Protein AF-A0A816CJH9-F1 (afdb_monomer)

Foldseek 3Di:
DDDDDPPDPDPPPPDPDDDDCFDDDQCQDPCVVVFKDWAQQDPQAFDWDFALPPDHPDRRRSTDTDGDDPPHHHAMDGDTDDDDCAQHKDKDKDKDFDQVLDQFDFPKDFAADNPDDSHNDDPPHDTAWIWAFGHHHPPGFAIWTWGQAPNDTKTFQDGHGDDRDRDMKMWMWMAHNVQKIFIDINNHTRDIDGNVVGTPNDDDPDDPDPPDDDDPPDDPDPDDDDPPDDDDDD

Sequence (234 aa):
MFRSSYSLLLLVLIAAVYSADYFVEKFEDESYKKRWVQSTAKSDIGEFKLSHGKFYGDAKKDLGLQTSEDARFYAISAKFDKFSNEGKTLVIQFTVKHEQKIDCGGGYVKVYPSDTDQKGLTGDSPYHIMFGPDICGYSTKKVHVIFTYKGKNLLIKKDIKCKDDEFTHLYTLILNSDNTYEVRIDNEKVESGKLEEDWDFTVPKRIPDPNAKKPSDWVDEEKIDDPTDTKPAG

Solvent-accessible surface area (backbone atoms only — not comparable to full-atom values): 15115 Å² total; per-residue (Å²): 136,91,80,86,78,82,81,79,81,80,80,79,79,79,78,81,82,84,82,81,85,68,78,87,88,64,46,76,54,81,68,51,65,80,56,42,37,65,28,64,61,51,96,67,52,42,55,75,40,85,39,35,72,98,69,68,94,41,78,60,74,47,20,31,86,35,80,74,57,82,100,47,55,74,47,72,44,66,84,65,74,87,82,78,56,82,86,32,69,42,77,50,74,54,73,48,61,40,70,79,65,75,55,66,54,75,64,52,51,71,45,64,56,95,85,65,58,53,46,64,40,54,93,84,54,78,48,47,35,36,43,33,35,35,36,42,62,90,86,33,56,29,42,48,52,30,40,50,54,96,93,38,80,38,57,51,73,67,88,42,73,43,88,84,61,54,57,77,43,38,43,35,43,38,39,42,62,83,50,33,38,38,36,25,51,69,86,38,81,76,46,72,52,45,51,76,79,42,29,79,83,61,79,72,96,70,74,82,62,91,81,70,65,83,60,94,84,66,77,86,66,94,71,77,82,63,91,82,70,70,86,78,86,127

Structure (mmCIF, N/CA/C/O backbone):
data_AF-A0A816CJH9-F1
#
_entry.id   AF-A0A816CJH9-F1
#
loop_
_atom_site.group_PDB
_atom_site.id
_atom_site.type_symbol
_atom_site.label_atom_id
_atom_site.label_alt_id
_atom_site.label_comp_id
_atom_site.label_asym_id
_atom_site.label_entity_id
_atom_site.label_seq_id
_atom_site.pdbx_PDB_ins_code
_atom_site.Cartn_x
_atom_site.Cartn_y
_atom_site.Cartn_z
_atom_site.occupancy
_atom_site.B_iso_or_equiv
_atom_site.auth_seq_id
_atom_site.auth_comp_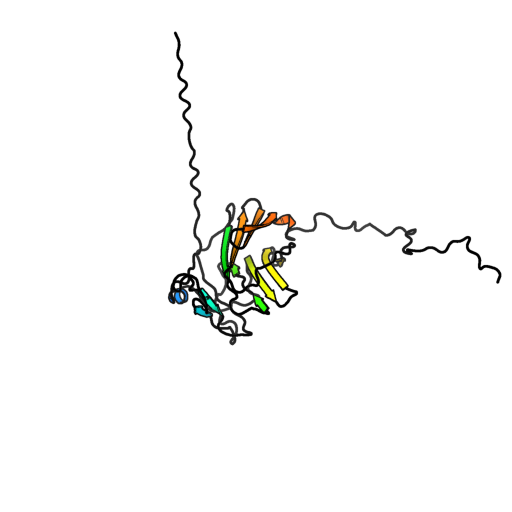id
_atom_site.auth_asym_id
_atom_site.auth_atom_id
_atom_site.pdbx_PDB_model_num
ATOM 1 N N . MET A 1 1 ? -33.992 -65.106 6.228 1.00 39.88 1 MET A N 1
ATOM 2 C CA . MET A 1 1 ? -32.857 -64.342 6.794 1.00 39.88 1 MET A CA 1
ATOM 3 C C . MET A 1 1 ? -32.795 -63.003 6.077 1.00 39.88 1 MET A C 1
ATOM 5 O O . MET A 1 1 ? -32.451 -62.966 4.905 1.00 39.88 1 MET A O 1
ATOM 9 N N . PHE A 1 2 ? -33.231 -61.934 6.743 1.00 44.31 2 PHE A N 1
ATOM 10 C CA . PHE A 1 2 ? -33.198 -60.567 6.223 1.00 44.31 2 PHE A CA 1
ATOM 11 C C . PHE A 1 2 ? -31.757 -60.041 6.241 1.00 44.31 2 PHE A C 1
ATOM 13 O O . PHE A 1 2 ? -31.121 -60.042 7.293 1.00 44.31 2 PHE A O 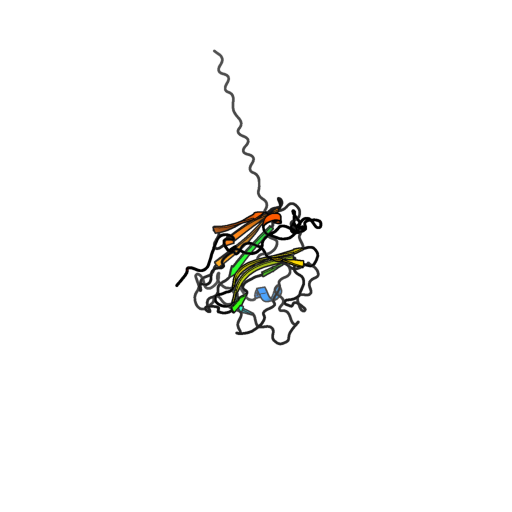1
ATOM 20 N N . ARG A 1 3 ? -31.249 -59.560 5.105 1.00 43.59 3 ARG A N 1
ATOM 21 C CA . ARG A 1 3 ? -30.090 -58.659 5.061 1.00 43.59 3 ARG A CA 1
ATOM 22 C C . ARG A 1 3 ? -30.512 -57.398 4.320 1.00 43.59 3 ARG A C 1
ATOM 24 O O . ARG A 1 3 ? -30.535 -57.364 3.097 1.00 43.59 3 ARG A O 1
ATOM 31 N N . SER A 1 4 ? -30.920 -56.402 5.101 1.00 45.03 4 SER A N 1
ATOM 32 C CA . SER A 1 4 ? -31.139 -55.035 4.640 1.00 45.03 4 SER A CA 1
ATOM 33 C C . SER A 1 4 ? -29.773 -54.366 4.510 1.00 45.03 4 SER A C 1
ATOM 35 O O . SER A 1 4 ? -29.122 -54.088 5.516 1.00 45.03 4 SER A O 1
ATOM 37 N N . SER A 1 5 ? -29.306 -54.174 3.279 1.00 48.66 5 SER A N 1
ATOM 38 C CA . SER A 1 5 ? -28.120 -53.368 2.993 1.00 48.66 5 SER A CA 1
ATOM 39 C C . SER A 1 5 ? -28.567 -51.921 2.810 1.00 48.66 5 SER A C 1
ATOM 41 O O . SER A 1 5 ? -29.081 -51.553 1.757 1.00 48.66 5 SER A O 1
ATOM 43 N N . TYR A 1 6 ? -28.397 -51.100 3.845 1.00 50.38 6 TYR A N 1
ATOM 44 C CA . TYR A 1 6 ? -28.555 -49.652 3.741 1.00 50.38 6 TYR A CA 1
ATOM 45 C C . TYR A 1 6 ? -27.371 -49.085 2.945 1.00 50.38 6 TYR A C 1
ATOM 47 O O . TYR A 1 6 ? -26.280 -48.908 3.481 1.00 50.38 6 TYR A O 1
ATOM 55 N N . SER A 1 7 ? -27.572 -48.818 1.653 1.00 50.28 7 SER A N 1
ATOM 56 C CA . SER A 1 7 ? -26.652 -47.996 0.861 1.00 50.28 7 SER A CA 1
ATOM 57 C C . SER A 1 7 ? -26.771 -46.543 1.314 1.00 50.28 7 SER A C 1
ATOM 59 O O . SER A 1 7 ? -27.696 -45.831 0.928 1.00 50.28 7 SER A O 1
ATOM 61 N N . LEU A 1 8 ? -25.831 -46.109 2.151 1.00 52.16 8 LEU A N 1
ATOM 62 C CA . LEU A 1 8 ? -25.645 -44.711 2.520 1.00 52.16 8 LEU A CA 1
ATOM 63 C C . LEU A 1 8 ? -25.038 -43.972 1.311 1.00 52.16 8 LEU A C 1
ATOM 65 O O . LEU A 1 8 ? -23.843 -44.087 1.042 1.00 52.16 8 LEU A O 1
ATOM 69 N N . LEU A 1 9 ? -25.861 -43.259 0.538 1.00 51.38 9 LEU A N 1
ATOM 70 C CA . LEU A 1 9 ? -25.382 -42.358 -0.514 1.00 51.38 9 LEU A CA 1
ATOM 71 C C . LEU A 1 9 ? -24.806 -41.096 0.143 1.00 51.38 9 LEU A C 1
ATOM 73 O O . LEU A 1 9 ? -25.545 -40.232 0.613 1.00 51.38 9 LEU A O 1
ATOM 77 N N . LEU A 1 10 ? -23.478 -41.003 0.189 1.00 52.81 10 LEU A N 1
ATOM 78 C CA . LEU A 1 10 ? -22.763 -39.804 0.618 1.00 52.81 10 LEU A CA 1
ATOM 79 C C . LEU A 1 10 ? -22.782 -38.786 -0.538 1.00 52.81 10 LEU A C 1
ATOM 81 O O . LEU A 1 10 ? -22.015 -38.893 -1.493 1.00 52.81 10 LEU A O 1
ATOM 85 N N . LEU A 1 11 ? -23.696 -37.818 -0.478 1.00 54.34 11 LEU A N 1
ATOM 86 C CA . LEU A 1 11 ? -23.723 -36.668 -1.384 1.00 54.34 11 LEU A CA 1
ATOM 87 C C . LEU A 1 11 ? -22.604 -35.700 -0.978 1.00 54.34 11 LEU A C 1
ATOM 89 O O . LEU A 1 11 ? -22.749 -34.914 -0.044 1.00 54.34 11 LEU A O 1
ATOM 93 N N . VAL A 1 12 ? -21.467 -35.778 -1.668 1.00 58.00 12 VAL A N 1
ATOM 94 C CA . VAL A 1 12 ? -20.395 -34.783 -1.557 1.00 58.00 12 VAL A CA 1
ATOM 95 C C . VAL A 1 12 ? -20.849 -33.526 -2.301 1.00 58.00 12 VAL A C 1
ATOM 97 O O . VAL A 1 12 ? -20.797 -33.458 -3.528 1.00 58.00 12 VAL A O 1
ATOM 100 N N . LEU A 1 13 ? -21.330 -32.531 -1.556 1.00 55.34 13 LEU A N 1
ATOM 101 C CA . LEU A 1 13 ? -21.556 -31.178 -2.062 1.00 55.34 13 LEU A CA 1
ATOM 102 C C . LEU A 1 13 ? -20.194 -30.511 -2.284 1.00 55.34 13 LEU A C 1
ATOM 104 O O . LEU A 1 13 ? -19.575 -30.005 -1.350 1.00 55.34 13 LEU A O 1
ATOM 108 N N . ILE A 1 14 ? -19.718 -30.522 -3.528 1.00 58.34 14 ILE A N 1
ATOM 109 C CA . ILE A 1 14 ? -18.585 -29.693 -3.943 1.00 58.34 14 ILE A CA 1
ATOM 110 C C . ILE A 1 14 ? -19.107 -28.259 -4.047 1.00 58.34 14 ILE A C 1
ATOM 112 O O . ILE A 1 14 ? -19.757 -27.890 -5.024 1.00 58.34 14 ILE A O 1
ATOM 116 N N . ALA A 1 15 ? -18.856 -27.452 -3.019 1.00 57.16 15 ALA A N 1
ATOM 117 C CA . ALA A 1 15 ? -19.053 -26.015 -3.109 1.00 57.16 15 ALA A CA 1
ATOM 118 C C . ALA A 1 15 ? -18.000 -25.448 -4.074 1.00 57.16 15 ALA A C 1
ATOM 120 O O . ALA A 1 15 ? -16.811 -25.410 -3.760 1.00 57.16 15 ALA A O 1
ATOM 121 N N . ALA A 1 16 ? -18.427 -25.038 -5.268 1.00 57.81 16 ALA A N 1
ATOM 122 C CA . ALA A 1 16 ? -17.574 -24.292 -6.181 1.00 57.81 16 ALA A CA 1
ATOM 123 C C . ALA A 1 16 ? -17.358 -22.885 -5.604 1.00 57.81 16 ALA A C 1
ATOM 125 O O . ALA A 1 16 ? -18.277 -22.066 -5.582 1.00 57.81 16 ALA A O 1
ATOM 126 N N . VAL A 1 17 ? -16.151 -22.610 -5.110 1.00 57.97 17 VAL A N 1
ATOM 127 C CA . VAL A 1 17 ? -15.743 -21.259 -4.711 1.00 57.97 17 VAL A CA 1
ATOM 128 C C . VAL A 1 17 ? -15.402 -20.492 -5.986 1.00 57.97 17 VAL A C 1
ATOM 130 O O . VAL A 1 17 ? -14.409 -20.788 -6.645 1.00 57.97 17 VAL A O 1
ATOM 133 N N . TYR A 1 18 ? -16.249 -19.537 -6.365 1.00 65.06 18 TYR A N 1
ATOM 134 C CA . TYR A 1 18 ? -16.012 -18.667 -7.515 1.00 65.06 18 TYR A CA 1
ATOM 135 C C . TYR A 1 18 ? -15.237 -17.426 -7.056 1.00 65.06 18 TYR A C 1
ATOM 137 O O . TYR A 1 18 ? -15.768 -16.622 -6.289 1.00 65.06 18 TYR A O 1
ATOM 145 N N . SER A 1 19 ? -13.989 -17.275 -7.508 1.00 72.38 19 SER A N 1
ATOM 146 C CA . SER A 1 19 ? -13.212 -16.040 -7.341 1.00 72.38 19 SER A CA 1
ATOM 147 C C . SER A 1 19 ? -13.338 -15.200 -8.607 1.00 72.38 19 SER A C 1
ATOM 149 O O . SER A 1 19 ? -13.138 -15.711 -9.707 1.00 72.38 19 SER A O 1
ATOM 151 N N . ALA A 1 20 ? -13.695 -13.925 -8.461 1.00 82.19 20 ALA A N 1
ATOM 152 C CA . ALA A 1 20 ? -13.671 -12.973 -9.562 1.00 82.19 20 ALA A CA 1
ATOM 153 C C . ALA A 1 20 ? -12.376 -12.161 -9.480 1.00 82.19 20 ALA A C 1
ATOM 155 O O . ALA A 1 20 ? -12.169 -11.422 -8.516 1.00 82.19 20 ALA A O 1
ATOM 156 N N . ASP A 1 21 ? -11.530 -12.279 -10.499 1.00 88.50 21 ASP A N 1
ATOM 157 C CA . ASP A 1 21 ? -10.282 -11.525 -10.589 1.00 88.50 21 ASP A CA 1
ATOM 158 C C . ASP A 1 21 ? -10.571 -10.136 -11.178 1.00 88.50 21 ASP A C 1
ATOM 160 O O . ASP A 1 21 ? -10.639 -9.959 -12.394 1.00 88.50 21 ASP A O 1
ATOM 164 N N . TYR A 1 22 ? -10.790 -9.139 -10.315 1.00 93.00 22 TYR A N 1
ATOM 165 C CA . TYR A 1 22 ? -11.126 -7.773 -10.751 1.00 93.00 22 TYR A CA 1
ATOM 166 C C . TYR A 1 22 ? -9.938 -7.021 -11.359 1.00 93.00 22 TYR A C 1
ATOM 168 O O . TYR A 1 22 ? -10.105 -6.203 -12.263 1.00 93.00 22 TYR A O 1
ATOM 176 N N . PHE A 1 23 ? -8.735 -7.273 -10.846 1.00 96.31 23 PHE A N 1
ATOM 177 C CA . PHE A 1 23 ? -7.514 -6.646 -11.325 1.00 96.31 23 PHE A CA 1
ATOM 178 C C . PHE A 1 23 ? -6.325 -7.565 -11.084 1.00 96.31 23 PHE A C 1
ATOM 180 O O . PHE A 1 23 ? -6.099 -8.022 -9.966 1.00 96.31 23 PHE A O 1
ATOM 187 N N . VAL A 1 24 ? -5.556 -7.804 -12.141 1.00 96.75 24 VAL A N 1
ATOM 188 C CA . VAL A 1 24 ? -4.295 -8.536 -12.086 1.00 96.75 24 VAL A CA 1
ATOM 189 C C . VAL A 1 24 ? -3.283 -7.742 -12.891 1.00 96.75 24 VAL A C 1
ATOM 191 O O . VAL A 1 24 ? -3.498 -7.462 -14.074 1.00 96.75 24 VAL A O 1
ATOM 194 N N . GLU A 1 25 ? -2.185 -7.389 -12.236 1.00 97.00 25 GLU A N 1
ATOM 195 C CA . GLU A 1 25 ? -1.026 -6.770 -12.857 1.00 97.00 25 GLU A CA 1
ATOM 196 C C . GLU A 1 25 ? 0.217 -7.565 -12.473 1.00 97.00 25 GLU A C 1
ATOM 198 O O . GLU A 1 25 ? 0.427 -7.872 -11.300 1.00 97.00 25 GLU A O 1
ATOM 203 N N . LYS A 1 26 ? 1.005 -7.926 -13.483 1.00 96.50 26 LYS A N 1
ATOM 204 C CA . LYS A 1 26 ? 2.208 -8.755 -13.344 1.00 96.50 26 LYS A CA 1
ATOM 205 C C . LYS A 1 26 ? 3.462 -8.062 -13.859 1.00 96.50 26 LYS A C 1
ATOM 207 O O . LYS A 1 26 ? 4.541 -8.587 -13.635 1.00 96.50 26 LYS A O 1
ATOM 212 N N . PHE A 1 27 ? 3.320 -6.929 -14.555 1.00 96.94 27 PHE A N 1
ATOM 213 C CA . PHE A 1 27 ? 4.437 -6.163 -15.106 1.00 96.94 27 PHE A CA 1
ATOM 214 C C . PHE A 1 27 ? 5.392 -7.004 -15.973 1.00 96.94 27 PHE A C 1
ATOM 216 O O . PHE A 1 27 ? 6.607 -6.892 -15.871 1.00 96.94 27 PHE A O 1
ATOM 223 N N . GLU A 1 28 ? 4.837 -7.844 -16.852 1.00 93.56 28 GLU A N 1
ATOM 224 C CA . GLU A 1 28 ? 5.621 -8.768 -17.690 1.00 93.56 28 GLU A CA 1
ATOM 225 C C . GLU A 1 28 ? 6.481 -8.036 -18.739 1.00 93.56 28 GLU A C 1
ATOM 227 O O . GLU A 1 28 ? 7.536 -8.528 -19.139 1.00 93.56 28 GLU A O 1
ATOM 232 N N . ASP A 1 29 ? 6.029 -6.860 -19.188 1.00 93.94 29 ASP A N 1
ATOM 233 C CA . ASP A 1 29 ? 6.722 -5.987 -20.131 1.00 93.94 29 ASP A CA 1
ATOM 234 C C . ASP A 1 29 ? 6.172 -4.543 -20.078 1.00 93.94 29 ASP A C 1
ATOM 236 O O . ASP A 1 29 ? 5.326 -4.188 -19.256 1.00 93.94 29 ASP A O 1
ATOM 240 N N . GLU A 1 30 ? 6.641 -3.696 -20.997 1.00 95.00 30 GLU A N 1
ATOM 241 C CA . GLU A 1 30 ? 6.258 -2.285 -21.155 1.00 95.00 30 GLU A CA 1
ATOM 242 C C . GLU A 1 30 ? 4.770 -2.048 -21.498 1.00 95.00 30 GLU A C 1
ATOM 244 O O . GLU A 1 30 ? 4.309 -0.903 -21.531 1.00 95.00 30 GLU A O 1
ATOM 249 N N . SER A 1 31 ? 3.978 -3.096 -21.749 1.00 95.00 31 SER A N 1
ATOM 250 C CA . SER A 1 31 ? 2.541 -2.976 -22.017 1.00 95.00 31 SER A CA 1
ATOM 251 C C . SER A 1 31 ? 1.751 -2.409 -20.840 1.00 95.00 31 SER A C 1
ATOM 253 O O . SER A 1 31 ? 0.675 -1.849 -21.077 1.00 95.00 31 SER A O 1
ATOM 255 N N . TYR A 1 32 ? 2.296 -2.439 -19.614 1.00 95.44 32 TYR A N 1
ATOM 256 C CA . TYR A 1 32 ? 1.702 -1.770 -18.452 1.00 95.44 32 TYR A CA 1
ATOM 257 C C . TYR A 1 32 ? 1.408 -0.288 -18.747 1.00 95.44 32 TYR A C 1
ATOM 259 O O . TYR A 1 32 ? 0.377 0.227 -18.319 1.00 95.44 32 TYR A O 1
ATOM 267 N N . LYS A 1 33 ? 2.224 0.386 -19.574 1.00 95.88 33 LYS A N 1
ATOM 268 C CA . LYS A 1 33 ? 2.029 1.792 -19.986 1.00 95.88 33 LYS A CA 1
ATOM 269 C C . LYS A 1 33 ? 0.714 2.049 -20.732 1.00 95.88 33 LYS A C 1
ATOM 271 O O . LYS A 1 33 ? 0.278 3.190 -20.826 1.00 95.88 33 LYS A O 1
ATOM 276 N N . LYS A 1 34 ? 0.062 1.010 -21.269 1.00 96.31 34 LYS A N 1
ATOM 277 C CA . LYS A 1 34 ? -1.270 1.120 -21.896 1.00 96.31 34 LYS A CA 1
ATOM 278 C C . LYS A 1 34 ? -2.399 1.206 -20.866 1.00 96.31 34 LYS A C 1
ATOM 280 O O . LYS A 1 34 ? -3.485 1.675 -21.196 1.00 96.31 34 LYS A O 1
ATOM 285 N N . ARG A 1 35 ? -2.162 0.708 -19.650 1.00 96.12 35 ARG A N 1
ATOM 286 C CA . ARG A 1 35 ? -3.149 0.578 -18.569 1.00 96.12 35 ARG A CA 1
ATOM 287 C C . ARG A 1 35 ? -2.892 1.557 -17.426 1.00 96.12 35 ARG A C 1
ATOM 289 O O . ARG A 1 35 ? -3.847 2.082 -16.857 1.00 96.12 35 ARG A O 1
ATOM 296 N N . TRP A 1 36 ? -1.627 1.784 -17.094 1.00 98.12 36 TRP A N 1
ATOM 297 C CA . TRP A 1 36 ? -1.204 2.660 -16.014 1.00 98.12 36 TRP A CA 1
ATOM 298 C C . TRP A 1 36 ? -1.030 4.092 -16.509 1.00 98.12 36 TRP A C 1
ATOM 300 O O . TRP A 1 36 ? -0.387 4.345 -17.526 1.00 98.12 36 TRP A O 1
ATOM 310 N N . VAL A 1 37 ? -1.591 5.034 -15.761 1.00 98.00 37 VAL A N 1
ATOM 311 C CA . VAL A 1 37 ? -1.546 6.467 -16.036 1.00 98.00 37 VAL A CA 1
ATOM 312 C C . VAL A 1 37 ? -0.791 7.151 -14.905 1.00 98.00 37 VAL A C 1
ATOM 314 O O . VAL A 1 37 ? -1.197 7.082 -13.742 1.00 98.00 37 VAL A O 1
ATOM 317 N N . GLN A 1 38 ? 0.314 7.806 -15.254 1.00 97.31 38 GLN A N 1
ATOM 318 C CA . GLN A 1 38 ? 1.066 8.654 -14.334 1.00 97.31 38 GLN A CA 1
ATOM 319 C C . GLN A 1 38 ? 0.334 9.982 -14.133 1.00 97.31 38 GLN A C 1
ATOM 321 O O . GLN A 1 38 ? -0.166 10.582 -15.089 1.00 97.31 38 GLN A O 1
ATOM 326 N N . SER A 1 39 ? 0.263 10.423 -12.879 1.00 97.94 39 SER A N 1
ATOM 327 C CA . SER A 1 39 ? -0.316 11.715 -12.527 1.00 97.94 39 SER A CA 1
ATOM 328 C C . SER A 1 39 ? 0.534 12.854 -13.080 1.00 97.94 39 SER A C 1
ATOM 330 O O . SER A 1 39 ? 1.762 12.799 -13.074 1.00 97.94 39 SER A O 1
ATOM 332 N N . THR A 1 40 ? -0.138 13.916 -13.507 1.00 96.94 40 THR A N 1
ATOM 333 C CA . THR A 1 40 ? 0.463 15.181 -13.940 1.00 96.94 40 THR A CA 1
ATOM 334 C C . THR A 1 40 ? 0.081 16.329 -13.003 1.00 96.94 40 THR A C 1
ATOM 336 O O . THR A 1 40 ? 0.196 17.493 -13.374 1.00 96.94 40 THR A O 1
ATOM 339 N N . ALA A 1 41 ? -0.412 16.021 -11.797 1.00 95.19 41 ALA A N 1
ATOM 340 C CA . ALA A 1 41 ? -0.878 17.014 -10.829 1.00 95.19 41 ALA A CA 1
ATOM 341 C C . ALA A 1 41 ? 0.244 17.905 -10.269 1.00 95.19 41 ALA A C 1
ATOM 343 O O . ALA A 1 41 ? -0.021 19.006 -9.788 1.00 95.19 41 ALA A O 1
ATOM 344 N N . LYS A 1 42 ? 1.495 17.435 -10.321 1.00 93.69 42 LYS A N 1
ATOM 345 C CA . LYS A 1 42 ? 2.695 18.208 -9.984 1.00 93.69 42 LYS A CA 1
ATOM 346 C C . LYS A 1 42 ? 3.752 18.026 -11.070 1.00 93.69 42 LYS A C 1
ATOM 348 O O . LYS A 1 42 ? 3.780 16.997 -11.740 1.00 93.69 42 LYS A O 1
ATOM 353 N N . SER A 1 43 ? 4.622 19.020 -11.233 1.00 92.94 43 SER A N 1
ATOM 354 C CA . SER A 1 43 ? 5.709 18.986 -12.220 1.00 92.94 43 SER A CA 1
ATOM 355 C C . SER A 1 43 ? 6.879 18.088 -11.812 1.00 92.94 43 SER A C 1
ATOM 357 O O . SER A 1 43 ? 7.686 17.736 -12.661 1.00 92.94 43 SER A O 1
ATOM 359 N N . ASP A 1 44 ? 6.991 17.752 -10.527 1.00 94.38 44 ASP A N 1
ATOM 360 C CA . ASP A 1 44 ? 8.089 16.998 -9.915 1.00 94.38 44 ASP A CA 1
ATOM 361 C C . ASP A 1 44 ? 7.662 15.591 -9.452 1.00 94.38 44 ASP A C 1
ATOM 363 O O . ASP A 1 44 ? 8.233 15.042 -8.509 1.00 94.38 44 ASP A O 1
ATOM 367 N N . ILE A 1 45 ? 6.640 15.003 -10.089 1.00 96.19 45 ILE A N 1
ATOM 368 C CA . ILE A 1 45 ? 6.281 13.595 -9.866 1.00 96.19 45 ILE A CA 1
ATOM 369 C C . ILE A 1 45 ? 7.408 12.709 -10.401 1.00 96.19 45 ILE A C 1
ATOM 371 O O . ILE A 1 45 ? 7.778 12.828 -11.566 1.00 96.19 45 ILE A O 1
ATOM 375 N N . GLY A 1 46 ? 7.919 11.819 -9.549 1.00 97.06 46 GLY A N 1
ATOM 376 C CA . GLY A 1 46 ? 9.000 10.905 -9.899 1.00 97.06 46 GLY A CA 1
ATOM 377 C C . GLY A 1 46 ? 8.592 9.870 -10.945 1.00 97.06 46 GLY A C 1
ATOM 378 O O . GLY A 1 46 ? 7.425 9.472 -11.039 1.00 97.06 46 GLY A O 1
ATOM 379 N N . GLU A 1 47 ? 9.569 9.412 -11.720 1.00 96.25 47 GLU A N 1
ATOM 380 C CA . GLU A 1 47 ? 9.352 8.447 -12.796 1.00 96.25 47 GLU A CA 1
ATOM 381 C C . GLU A 1 47 ? 9.386 6.987 -12.315 1.00 96.25 47 GLU A C 1
ATOM 383 O O . GLU A 1 47 ? 10.238 6.556 -11.533 1.00 96.25 47 GLU A O 1
ATOM 388 N N . PHE A 1 48 ? 8.450 6.180 -12.817 1.00 97.31 48 PHE A N 1
ATOM 389 C CA . PHE A 1 48 ? 8.519 4.729 -12.667 1.00 97.31 48 PHE A CA 1
ATOM 390 C C . PHE A 1 48 ? 9.233 4.107 -13.862 1.00 97.31 48 PHE A C 1
ATOM 392 O O . PHE A 1 48 ? 8.902 4.391 -15.014 1.00 97.31 48 PHE A O 1
ATOM 399 N N . LYS A 1 49 ? 10.140 3.173 -13.583 1.00 96.25 49 LYS A N 1
ATOM 400 C CA . LYS A 1 49 ? 10.766 2.317 -14.593 1.00 96.25 49 LYS A CA 1
ATOM 401 C C . LYS A 1 49 ? 10.404 0.858 -14.364 1.00 96.25 49 LYS A C 1
ATOM 403 O O . LYS A 1 49 ? 10.215 0.427 -13.227 1.00 96.25 49 LYS A O 1
ATOM 408 N N . LEU A 1 50 ? 10.361 0.093 -15.446 1.00 97.62 50 LEU A N 1
ATOM 409 C CA . LEU A 1 50 ? 10.245 -1.355 -15.376 1.00 97.62 50 LEU A CA 1
ATOM 410 C C . LEU A 1 50 ? 11.621 -1.956 -15.067 1.00 97.62 50 LEU A C 1
ATOM 412 O O . LEU A 1 50 ? 12.603 -1.648 -15.743 1.00 97.62 50 LEU A O 1
ATOM 416 N N . SER A 1 51 ? 11.714 -2.767 -14.018 1.00 97.62 51 SER A N 1
ATOM 417 C CA . SER A 1 51 ? 12.986 -3.318 -13.546 1.00 97.62 51 SER A CA 1
ATOM 418 C C . SER A 1 51 ? 12.753 -4.555 -12.686 1.00 97.62 51 SER A C 1
ATOM 420 O O . SER A 1 51 ? 11.763 -4.627 -11.968 1.00 97.62 51 SER A O 1
ATOM 422 N N . HIS A 1 52 ? 13.693 -5.498 -12.719 1.00 96.81 52 HIS A N 1
ATOM 423 C CA . HIS A 1 52 ? 13.764 -6.629 -11.783 1.00 96.81 52 HIS A CA 1
ATOM 424 C C . HIS A 1 52 ? 14.720 -6.352 -10.604 1.00 96.81 52 HIS A C 1
ATOM 426 O O . HIS A 1 52 ? 15.045 -7.235 -9.816 1.00 96.81 52 HIS A O 1
ATOM 432 N N . GLY A 1 53 ? 15.241 -5.125 -10.505 1.00 96.62 53 GLY A N 1
ATOM 433 C CA . GLY A 1 53 ? 16.206 -4.723 -9.485 1.00 96.62 53 GLY A CA 1
ATOM 434 C C . GLY A 1 53 ? 17.619 -5.280 -9.697 1.00 96.62 53 GLY A C 1
ATOM 435 O O . GLY A 1 53 ? 17.932 -5.897 -10.719 1.00 96.62 53 GLY A O 1
ATOM 436 N N . LYS A 1 54 ? 18.499 -5.045 -8.717 1.00 97.25 54 LYS A N 1
ATOM 437 C CA . LYS A 1 54 ? 19.913 -5.474 -8.724 1.00 97.25 54 LYS A CA 1
ATOM 438 C C . LYS A 1 54 ? 20.081 -6.979 -8.513 1.00 97.25 54 LYS A C 1
ATOM 440 O O . LYS A 1 54 ? 21.077 -7.550 -8.946 1.00 97.25 54 LYS A O 1
ATOM 445 N N . PHE A 1 55 ? 19.124 -7.602 -7.835 1.00 97.56 55 PHE A N 1
ATOM 446 C CA . PHE A 1 55 ? 19.073 -9.039 -7.588 1.00 97.56 55 PHE A CA 1
ATOM 447 C C . PHE A 1 55 ? 17.625 -9.523 -7.641 1.00 97.56 55 PHE A C 1
ATOM 449 O O . PHE A 1 55 ? 16.711 -8.795 -7.255 1.00 97.56 55 PHE A O 1
ATOM 456 N N . TYR A 1 56 ? 17.422 -10.744 -8.113 1.00 97.88 56 TYR A N 1
ATOM 457 C CA . TYR A 1 56 ? 16.108 -11.306 -8.424 1.00 97.88 56 TYR A CA 1
ATOM 458 C C . TYR A 1 56 ? 16.177 -12.835 -8.393 1.00 97.88 56 TYR A C 1
ATOM 460 O O . TYR A 1 56 ? 17.267 -13.409 -8.455 1.00 97.88 56 TYR A O 1
ATOM 468 N N . GLY A 1 57 ? 15.022 -13.490 -8.294 1.00 97.81 57 GLY A N 1
ATOM 469 C CA . GLY A 1 57 ? 14.891 -14.931 -8.484 1.00 97.81 57 GLY A CA 1
ATOM 470 C C . GLY A 1 57 ? 14.803 -15.302 -9.966 1.00 97.81 57 GLY A C 1
ATOM 471 O O . GLY A 1 57 ? 15.512 -16.196 -10.423 1.00 97.81 57 GLY A O 1
ATOM 472 N N . ASP A 1 58 ? 13.981 -14.588 -10.734 1.00 97.56 58 ASP A N 1
ATOM 473 C CA . ASP A 1 58 ? 13.789 -14.772 -12.174 1.00 97.56 58 ASP A CA 1
ATOM 474 C C . ASP A 1 58 ? 13.656 -13.409 -12.870 1.00 97.56 58 ASP A C 1
ATOM 476 O O . ASP A 1 58 ? 12.724 -12.650 -12.617 1.00 97.56 58 ASP A O 1
ATOM 480 N N . ALA A 1 59 ? 14.576 -13.108 -13.792 1.00 95.31 59 ALA A N 1
ATOM 481 C CA . ALA A 1 59 ? 14.674 -11.792 -14.430 1.00 95.31 59 ALA A CA 1
ATOM 482 C C . ALA A 1 59 ? 13.424 -11.377 -15.223 1.00 95.31 59 ALA A C 1
ATOM 484 O O . ALA A 1 59 ? 13.256 -10.194 -15.505 1.00 95.31 59 ALA A O 1
ATOM 485 N N . LYS A 1 60 ? 12.587 -12.335 -15.643 1.00 94.25 60 LYS A N 1
ATOM 486 C CA . LYS A 1 60 ? 11.352 -12.059 -16.387 1.00 94.25 60 LYS A CA 1
ATOM 487 C C . LYS A 1 60 ? 10.149 -11.966 -15.461 1.00 94.25 60 LYS A C 1
ATOM 489 O O . LYS A 1 60 ? 9.288 -11.128 -15.688 1.00 94.25 60 LYS A O 1
ATOM 494 N N . LYS A 1 61 ? 10.068 -12.843 -14.458 1.00 95.75 61 LYS A N 1
ATOM 495 C CA . LYS A 1 61 ? 8.915 -12.894 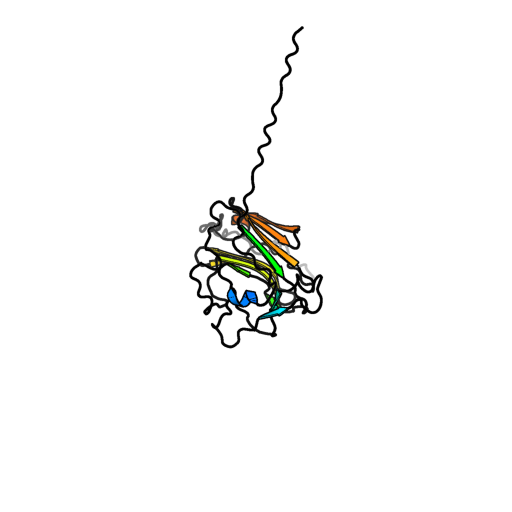-13.544 1.00 95.75 61 LYS A CA 1
ATOM 496 C C . LYS A 1 61 ? 8.967 -11.833 -12.456 1.00 95.75 61 LYS A C 1
ATOM 498 O O . LYS A 1 61 ? 7.914 -11.424 -11.987 1.00 95.75 61 LYS A O 1
ATOM 503 N N . ASP A 1 62 ? 10.168 -11.398 -12.088 1.00 97.19 62 ASP A N 1
ATOM 504 C CA . ASP A 1 62 ? 10.373 -10.408 -11.033 1.00 97.19 62 ASP A CA 1
ATOM 505 C C . ASP A 1 62 ? 10.477 -8.980 -11.589 1.00 97.19 62 ASP A C 1
ATOM 507 O O . ASP A 1 62 ? 10.884 -8.067 -10.872 1.00 97.19 62 ASP A O 1
ATOM 511 N N . LEU A 1 63 ? 10.122 -8.768 -12.863 1.00 97.62 63 LEU A N 1
ATOM 512 C CA . LEU A 1 63 ? 9.906 -7.422 -13.383 1.00 97.62 63 LEU A CA 1
ATOM 513 C C . LEU A 1 63 ? 8.765 -6.751 -12.611 1.00 97.62 63 LEU A C 1
ATOM 515 O O . LEU A 1 63 ? 7.718 -7.340 -12.357 1.00 97.62 63 LEU A O 1
ATOM 519 N N . GLY A 1 64 ? 8.972 -5.490 -12.249 1.00 97.94 64 GLY A N 1
ATOM 520 C CA . GLY A 1 64 ? 7.992 -4.686 -11.538 1.00 97.94 64 GLY A CA 1
ATOM 521 C C . GLY A 1 64 ? 8.219 -3.195 -11.744 1.00 97.94 64 GLY A C 1
ATOM 522 O O . GLY A 1 64 ? 9.208 -2.768 -12.349 1.00 97.94 64 GLY A O 1
ATOM 523 N N . LEU A 1 65 ? 7.291 -2.389 -11.227 1.00 97.94 65 LEU A N 1
ATOM 524 C CA . LEU A 1 65 ? 7.462 -0.940 -11.186 1.00 97.94 65 LEU A CA 1
ATOM 525 C C . LEU A 1 65 ? 8.432 -0.549 -10.078 1.00 97.94 65 LEU A C 1
ATOM 527 O O . LEU A 1 65 ? 8.164 -0.746 -8.895 1.00 97.94 65 LEU A O 1
ATOM 531 N N . GLN A 1 66 ? 9.540 0.062 -10.482 1.00 98.25 66 GLN A N 1
ATOM 532 C CA . GLN A 1 66 ? 10.561 0.592 -9.596 1.00 98.25 66 GLN A CA 1
ATOM 533 C C . GLN A 1 66 ? 10.577 2.121 -9.676 1.00 98.25 66 GLN A C 1
ATOM 535 O O . GLN A 1 66 ? 10.634 2.699 -10.760 1.00 98.25 66 GLN A O 1
ATOM 540 N N . THR A 1 67 ? 10.573 2.775 -8.518 1.00 97.94 67 THR A N 1
ATOM 541 C CA . THR A 1 67 ? 10.842 4.213 -8.380 1.00 97.94 67 THR A CA 1
ATOM 542 C C . THR A 1 67 ? 12.289 4.516 -8.785 1.00 97.94 67 THR A C 1
ATOM 544 O O . THR A 1 67 ? 13.198 3.825 -8.316 1.00 97.94 67 THR A O 1
ATOM 547 N N . SER A 1 68 ? 12.535 5.502 -9.656 1.00 96.69 68 SER A N 1
ATOM 548 C CA . SER A 1 68 ? 13.883 5.759 -10.203 1.00 96.69 68 SER A CA 1
ATOM 549 C C . SER A 1 68 ? 14.651 6.926 -9.586 1.00 96.69 68 SER A C 1
ATOM 551 O O . SER A 1 68 ? 15.848 7.045 -9.836 1.00 96.69 68 SER A O 1
ATOM 553 N N . GLU A 1 69 ? 13.987 7.776 -8.814 1.00 97.38 69 GLU A N 1
ATOM 554 C CA . GLU A 1 69 ? 14.525 9.022 -8.267 1.00 97.38 69 GLU A CA 1
ATOM 555 C C . GLU A 1 69 ? 14.331 9.116 -6.747 1.00 97.38 69 GLU A C 1
ATOM 557 O O . GLU A 1 69 ? 13.249 8.829 -6.220 1.00 97.38 69 GLU A O 1
ATOM 562 N N . ASP A 1 70 ? 15.360 9.595 -6.052 1.00 96.38 70 ASP A N 1
ATOM 563 C CA . ASP A 1 70 ? 15.312 9.856 -4.614 1.00 96.38 70 ASP A CA 1
ATOM 564 C C . ASP A 1 70 ? 14.526 11.141 -4.305 1.00 96.38 70 ASP A C 1
ATOM 566 O O . ASP A 1 70 ? 14.485 12.077 -5.106 1.00 96.38 70 ASP A O 1
ATOM 570 N N . ALA A 1 71 ? 13.929 11.209 -3.110 1.00 95.31 71 ALA A N 1
ATOM 571 C CA . ALA A 1 71 ? 13.223 12.393 -2.601 1.00 95.31 71 ALA A CA 1
ATOM 572 C C . ALA A 1 71 ? 12.143 12.950 -3.559 1.00 95.31 71 ALA A C 1
ATOM 574 O O . ALA A 1 71 ? 11.973 14.164 -3.713 1.00 95.31 71 ALA A O 1
ATOM 575 N N . ARG A 1 72 ? 11.392 12.047 -4.199 1.00 96.81 72 ARG A N 1
ATOM 576 C CA . ARG A 1 72 ? 10.259 12.365 -5.077 1.00 96.81 72 ARG A CA 1
ATOM 577 C C . ARG A 1 72 ? 8.959 11.788 -4.540 1.00 96.81 72 ARG A C 1
ATOM 579 O O . ARG A 1 72 ? 8.935 10.716 -3.939 1.00 96.81 72 ARG A O 1
ATOM 586 N N . PHE A 1 73 ? 7.861 12.487 -4.814 1.00 97.00 73 PHE A N 1
ATOM 587 C CA . PHE A 1 73 ? 6.531 11.900 -4.695 1.00 97.00 73 PHE A CA 1
ATOM 588 C C . PHE A 1 73 ? 6.211 11.102 -5.954 1.00 97.00 73 PHE A C 1
ATOM 590 O O . PHE A 1 73 ? 6.509 11.537 -7.063 1.00 97.00 73 PHE A O 1
ATOM 597 N N . TYR A 1 74 ? 5.542 9.969 -5.773 1.00 98.12 74 TYR A N 1
ATOM 598 C CA . TYR A 1 74 ? 5.140 9.085 -6.857 1.00 98.12 74 TYR A CA 1
ATOM 599 C C . TYR A 1 74 ? 3.622 8.971 -6.914 1.00 98.12 74 TYR A C 1
ATOM 601 O O . TYR A 1 74 ? 2.957 8.849 -5.884 1.00 98.12 74 TYR A O 1
ATOM 609 N N . ALA A 1 75 ? 3.073 9.014 -8.125 1.00 97.88 75 ALA A N 1
ATOM 610 C CA . ALA A 1 75 ? 1.640 8.907 -8.354 1.00 97.88 75 ALA A CA 1
ATOM 611 C C . ALA A 1 75 ? 1.373 8.269 -9.721 1.00 97.88 75 ALA A C 1
ATOM 613 O O . ALA A 1 75 ? 1.498 8.910 -10.764 1.00 97.88 75 ALA A O 1
ATOM 614 N N . ILE A 1 76 ? 0.991 6.996 -9.703 1.00 98.19 76 ILE A N 1
ATOM 615 C CA . ILE A 1 76 ? 0.572 6.232 -10.876 1.00 98.19 76 ILE A CA 1
ATOM 616 C C . ILE A 1 76 ? -0.662 5.413 -10.499 1.00 98.19 76 ILE A C 1
ATOM 618 O O . ILE A 1 76 ? -0.790 4.961 -9.362 1.00 98.19 76 ILE A O 1
ATOM 622 N N . SER A 1 77 ? -1.598 5.255 -11.427 1.00 98.25 77 SER A N 1
ATOM 623 C CA . SER A 1 77 ? -2.846 4.528 -11.178 1.00 98.25 77 SER A CA 1
ATOM 624 C C . SER A 1 77 ? -3.249 3.701 -12.389 1.00 98.25 77 SER A C 1
ATOM 626 O O . SER A 1 77 ? -2.938 4.063 -13.521 1.00 98.25 77 SER A O 1
ATOM 628 N N . ALA A 1 78 ? -3.929 2.584 -12.149 1.00 98.00 78 ALA A N 1
ATOM 629 C CA . ALA A 1 78 ? -4.508 1.749 -13.189 1.00 98.00 78 ALA A CA 1
ATOM 630 C C . ALA A 1 78 ? -6.000 1.577 -12.932 1.00 98.00 78 ALA A C 1
ATOM 632 O O . ALA A 1 78 ? -6.422 1.171 -11.848 1.00 98.00 78 ALA A O 1
ATOM 633 N N . LYS A 1 79 ? -6.799 1.861 -13.958 1.00 96.69 79 LYS A N 1
ATOM 634 C CA . LYS A 1 79 ? -8.239 1.633 -13.921 1.00 96.69 79 LYS A CA 1
ATOM 635 C C . LYS A 1 79 ? -8.559 0.155 -14.153 1.00 96.69 79 LYS A C 1
ATOM 637 O O . LYS A 1 79 ? -7.932 -0.513 -14.976 1.00 96.69 79 LYS A O 1
ATOM 642 N N . PHE A 1 80 ? -9.587 -0.319 -13.466 1.00 95.31 80 PHE A N 1
ATOM 643 C CA . PHE A 1 80 ? -10.189 -1.638 -13.637 1.00 95.31 80 PHE A CA 1
ATOM 644 C C . PHE A 1 80 ? -11.714 -1.529 -13.608 1.00 95.31 80 PHE A C 1
ATOM 646 O O . PHE A 1 80 ? -12.265 -0.449 -13.360 1.00 95.31 80 PHE A O 1
ATOM 653 N N . ASP A 1 81 ? -12.394 -2.633 -13.910 1.00 94.00 81 ASP A N 1
ATOM 654 C CA . ASP A 1 81 ? -13.851 -2.659 -13.963 1.00 94.00 81 ASP A CA 1
ATOM 655 C C . ASP A 1 81 ? -14.451 -2.354 -12.591 1.00 94.00 81 ASP A C 1
ATOM 657 O O . ASP A 1 81 ? -14.037 -2.888 -11.560 1.00 94.00 81 ASP A O 1
ATOM 661 N N . LYS A 1 82 ? -15.448 -1.466 -12.575 1.00 93.94 82 LYS A N 1
ATOM 662 C CA . LYS A 1 82 ? -16.130 -1.079 -11.342 1.00 93.94 82 LYS A CA 1
ATOM 663 C C . LYS A 1 82 ? -16.816 -2.300 -10.733 1.00 93.94 82 LYS A C 1
ATOM 665 O O . LYS A 1 82 ? -17.605 -2.968 -11.396 1.00 93.94 82 LYS A O 1
ATOM 670 N N . PHE A 1 83 ? -16.600 -2.510 -9.441 1.00 94.19 83 PHE A N 1
ATOM 671 C CA . PHE A 1 83 ? -17.277 -3.546 -8.672 1.00 94.19 83 PHE A CA 1
ATOM 672 C C . PHE A 1 83 ? -17.683 -3.040 -7.281 1.00 94.19 83 PHE A C 1
ATOM 674 O O . PHE A 1 83 ? -17.343 -1.925 -6.886 1.00 94.19 83 PHE A O 1
ATOM 681 N N . SER A 1 84 ? -18.435 -3.868 -6.556 1.00 93.62 84 SER A N 1
ATOM 682 C CA . SER A 1 84 ? -18.755 -3.697 -5.135 1.00 93.62 84 SER A CA 1
ATOM 683 C C . SER A 1 84 ? -18.411 -4.987 -4.392 1.00 93.62 84 SER A C 1
ATOM 685 O O . SER A 1 84 ? -18.627 -6.081 -4.924 1.00 93.62 84 SER A O 1
ATOM 687 N N . ASN A 1 85 ? -17.884 -4.863 -3.174 1.00 93.62 85 ASN A N 1
ATOM 688 C CA . ASN A 1 85 ? -17.661 -5.985 -2.260 1.00 93.62 85 ASN A CA 1
ATOM 689 C C . ASN A 1 85 ? -18.852 -6.231 -1.315 1.00 93.62 85 ASN A C 1
ATOM 691 O O . ASN A 1 85 ? -18.727 -6.976 -0.349 1.00 93.62 85 ASN A O 1
ATOM 695 N N . GLU A 1 86 ? -20.011 -5.621 -1.567 1.00 93.81 86 GLU A N 1
ATOM 696 C CA . GLU A 1 86 ? -21.224 -5.878 -0.789 1.00 93.81 86 GLU A CA 1
ATOM 697 C C . GLU A 1 86 ? -21.574 -7.375 -0.786 1.00 93.81 86 GLU A C 1
ATOM 699 O O . GLU A 1 86 ? -21.695 -8.010 -1.838 1.00 93.81 86 GLU A O 1
ATOM 704 N N . GLY A 1 87 ? -21.692 -7.948 0.416 1.00 94.62 87 GLY A N 1
ATOM 705 C CA . GLY A 1 87 ? -21.973 -9.371 0.616 1.00 94.62 87 GLY A CA 1
ATOM 706 C C . GLY A 1 87 ? -20.864 -10.322 0.148 1.00 94.62 87 GLY A C 1
ATOM 707 O O . GLY A 1 87 ? -21.121 -11.518 0.026 1.00 94.62 87 GLY A O 1
ATOM 708 N N . LYS A 1 88 ? -19.652 -9.825 -0.142 1.00 95.31 88 LYS A N 1
ATOM 709 C CA . LYS A 1 88 ? -18.536 -10.620 -0.676 1.00 95.31 88 LYS A CA 1
ATOM 710 C C . LYS A 1 88 ? -17.229 -10.314 0.047 1.00 95.31 88 LYS A C 1
ATOM 712 O O . LYS A 1 88 ? -17.006 -9.200 0.512 1.00 95.31 88 LYS A O 1
ATOM 717 N N . THR A 1 89 ? -16.329 -11.291 0.070 1.00 97.00 89 THR A N 1
ATOM 718 C CA . THR A 1 89 ? -14.952 -11.063 0.513 1.00 97.00 89 THR A CA 1
ATOM 719 C C . THR A 1 89 ? -14.182 -10.263 -0.540 1.00 97.00 89 THR A C 1
ATOM 721 O O . THR A 1 89 ? -14.248 -10.569 -1.732 1.00 97.00 89 THR A O 1
ATOM 724 N N . LEU A 1 90 ? -13.438 -9.249 -0.099 1.00 97.69 90 LEU A N 1
ATOM 725 C CA . LEU A 1 90 ? -12.464 -8.513 -0.902 1.00 97.69 90 LEU A CA 1
ATOM 726 C C . LEU A 1 90 ? -11.052 -8.916 -0.476 1.00 97.69 90 LEU A C 1
ATOM 728 O O . LEU A 1 90 ? -10.740 -8.908 0.712 1.00 97.69 90 LEU A O 1
ATOM 732 N N . VAL A 1 91 ? -10.199 -9.226 -1.450 1.00 98.31 91 VAL A N 1
ATOM 733 C CA . VAL A 1 91 ? -8.776 -9.499 -1.236 1.00 98.31 91 VAL A CA 1
ATOM 734 C C . VAL A 1 91 ? -7.958 -8.490 -2.034 1.00 98.31 91 VAL A C 1
ATOM 736 O O . VAL A 1 91 ? -8.167 -8.336 -3.235 1.00 98.31 91 VAL A O 1
ATOM 739 N N . ILE A 1 92 ? -7.034 -7.801 -1.367 1.00 98.56 92 ILE A N 1
ATOM 740 C CA . ILE A 1 92 ? -6.047 -6.914 -1.992 1.00 98.56 92 ILE A CA 1
ATOM 741 C C . ILE A 1 92 ? -4.675 -7.496 -1.687 1.00 98.56 92 ILE A C 1
ATOM 743 O O . ILE A 1 92 ? -4.299 -7.605 -0.521 1.00 98.56 92 ILE A O 1
ATOM 747 N N . GLN A 1 93 ? -3.935 -7.868 -2.726 1.00 98.75 93 GLN A N 1
ATOM 748 C CA . GLN A 1 93 ? -2.643 -8.525 -2.586 1.00 98.75 93 GLN A CA 1
ATOM 749 C C . GLN A 1 93 ? -1.632 -7.931 -3.558 1.00 98.75 93 GLN A C 1
ATOM 751 O O . GLN A 1 93 ? -1.938 -7.747 -4.734 1.00 98.75 93 GLN A O 1
ATOM 756 N N . PHE A 1 94 ? -0.427 -7.653 -3.070 1.00 98.81 94 PHE A N 1
ATOM 757 C CA . PHE A 1 94 ? 0.680 -7.172 -3.889 1.00 98.81 94 PHE A CA 1
ATOM 758 C C . PHE A 1 94 ? 2.020 -7.445 -3.203 1.00 98.81 94 PHE A C 1
ATOM 760 O O . PHE A 1 94 ? 2.077 -7.719 -2.002 1.00 98.81 94 PHE A O 1
ATOM 767 N N . THR A 1 95 ? 3.102 -7.383 -3.971 1.00 98.69 95 THR A N 1
ATOM 768 C CA . THR A 1 95 ? 4.469 -7.547 -3.470 1.00 98.69 95 THR A CA 1
ATOM 769 C C . THR A 1 95 ? 5.218 -6.224 -3.468 1.00 98.69 95 THR A C 1
ATOM 771 O O . THR A 1 95 ? 5.078 -5.432 -4.399 1.00 98.69 95 THR A O 1
ATOM 774 N N . VAL A 1 96 ? 6.055 -6.011 -2.454 1.00 98.44 96 VAL A N 1
ATOM 775 C CA . VAL A 1 96 ? 6.953 -4.853 -2.348 1.00 98.44 96 VAL A CA 1
ATOM 776 C C . VAL A 1 96 ? 8.357 -5.344 -2.048 1.00 98.44 96 VAL A C 1
ATOM 778 O O . VAL A 1 96 ? 8.534 -6.243 -1.228 1.00 98.44 96 VAL A O 1
ATOM 781 N N . LYS A 1 97 ? 9.352 -4.738 -2.694 1.00 98.31 97 LYS A N 1
ATOM 782 C CA . LYS A 1 97 ? 10.771 -4.994 -2.453 1.00 98.31 97 LYS A CA 1
ATOM 783 C C . LYS A 1 97 ? 11.493 -3.668 -2.232 1.00 98.31 97 LYS A C 1
ATOM 785 O O . LYS A 1 97 ? 11.474 -2.810 -3.114 1.00 98.31 97 LYS A O 1
ATOM 790 N N . HIS A 1 98 ? 12.154 -3.512 -1.090 1.00 97.75 98 HIS A N 1
ATOM 791 C CA . HIS A 1 98 ? 12.942 -2.319 -0.762 1.00 97.75 98 HIS A CA 1
ATOM 792 C C . HIS A 1 98 ? 14.447 -2.595 -0.878 1.00 97.75 98 HIS A C 1
ATOM 794 O O . HIS A 1 98 ? 15.195 -2.516 0.092 1.00 97.75 98 HIS A O 1
ATOM 800 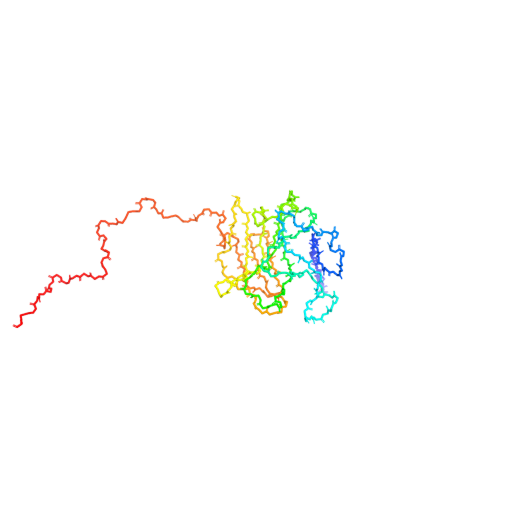N N . GLU A 1 99 ? 14.919 -2.902 -2.090 1.00 96.25 99 GLU A N 1
ATOM 801 C CA . GLU A 1 99 ? 16.324 -3.281 -2.322 1.00 96.25 99 GLU A CA 1
ATOM 802 C C . GLU A 1 99 ? 17.350 -2.161 -2.084 1.00 96.25 99 GLU A C 1
ATOM 804 O O . GLU A 1 99 ? 18.555 -2.396 -2.088 1.00 96.25 99 GLU A O 1
ATOM 809 N N . GLN A 1 100 ? 16.887 -0.922 -1.950 1.00 94.06 100 GLN A N 1
ATOM 810 C CA . GLN A 1 100 ? 17.718 0.262 -1.768 1.00 94.06 100 GLN A CA 1
ATOM 811 C C . GLN A 1 100 ? 18.056 0.553 -0.301 1.00 94.06 100 GLN A C 1
ATOM 813 O O . GLN A 1 100 ? 18.671 1.583 -0.041 1.00 94.06 100 GLN A O 1
ATOM 818 N N . LYS A 1 101 ? 17.660 -0.317 0.641 1.00 90.94 101 LYS A N 1
ATOM 819 C CA . LYS A 1 101 ? 17.743 -0.065 2.093 1.00 90.94 101 LYS A CA 1
ATOM 820 C C . LYS A 1 101 ? 17.032 1.234 2.467 1.00 90.94 101 LYS A C 1
ATOM 822 O O . LYS A 1 101 ? 17.653 2.195 2.913 1.00 90.94 101 LYS A O 1
ATOM 827 N N . ILE A 1 102 ? 15.726 1.255 2.213 1.00 93.38 102 ILE A N 1
ATOM 828 C CA . ILE A 1 102 ? 14.892 2.446 2.369 1.00 93.38 102 ILE A CA 1
ATOM 829 C C . ILE A 1 102 ? 14.981 3.017 3.794 1.00 93.38 102 ILE A C 1
ATOM 831 O O . ILE A 1 102 ? 14.833 2.295 4.780 1.00 93.38 102 ILE A O 1
ATOM 835 N N . ASP A 1 103 ? 15.224 4.321 3.897 1.00 94.00 103 ASP A N 1
ATOM 836 C CA . ASP A 1 103 ? 15.262 5.060 5.158 1.00 94.00 103 ASP A CA 1
ATOM 837 C C . ASP A 1 103 ? 13.906 5.711 5.463 1.00 94.00 103 ASP A C 1
ATOM 839 O O . ASP A 1 103 ? 13.409 5.607 6.585 1.00 94.00 103 ASP A O 1
ATOM 843 N N . CYS A 1 104 ? 13.283 6.346 4.466 1.00 96.44 104 CYS A N 1
ATOM 844 C CA . CYS A 1 104 ? 11.939 6.896 4.539 1.00 96.44 104 CYS A CA 1
ATOM 845 C C . CYS A 1 104 ? 11.217 6.842 3.182 1.00 96.44 104 CYS A C 1
ATOM 847 O O . CYS A 1 104 ? 11.601 7.504 2.220 1.00 96.44 104 CYS A O 1
ATOM 849 N N . GLY A 1 105 ? 10.129 6.079 3.116 1.00 96.56 105 GLY A N 1
ATOM 850 C CA . GLY A 1 105 ? 9.207 6.026 1.993 1.00 96.56 105 GLY A CA 1
ATOM 851 C C . GLY A 1 105 ? 8.071 5.020 2.198 1.00 96.56 105 GLY A C 1
ATOM 852 O O . GLY A 1 105 ? 8.163 4.072 2.982 1.00 96.56 105 GLY A O 1
ATOM 853 N N . GLY A 1 106 ? 6.986 5.245 1.460 1.00 96.75 106 GLY A N 1
ATOM 854 C CA . GLY A 1 106 ? 5.802 4.393 1.473 1.00 96.75 106 GLY A CA 1
ATOM 855 C C . GLY A 1 106 ? 5.851 3.326 0.383 1.00 96.75 106 GLY A C 1
ATOM 856 O O . GLY A 1 106 ? 6.240 3.600 -0.750 1.00 96.75 106 GLY A O 1
ATOM 857 N N . GLY A 1 107 ? 5.397 2.121 0.714 1.00 97.75 107 GLY A N 1
ATOM 858 C CA . GLY A 1 107 ? 5.193 1.011 -0.216 1.00 97.75 107 GLY A CA 1
ATOM 859 C C . GLY A 1 107 ? 3.733 0.565 -0.269 1.00 97.75 107 GLY A C 1
ATOM 860 O O . GLY A 1 107 ? 3.467 -0.608 -0.481 1.00 97.75 107 GLY A O 1
ATOM 861 N N . TYR A 1 108 ? 2.779 1.457 -0.011 1.00 98.56 108 TYR A N 1
ATOM 862 C CA . TYR A 1 108 ? 1.351 1.141 0.038 1.00 98.56 108 TYR A CA 1
ATOM 863 C C . TYR A 1 108 ? 0.624 1.422 -1.279 1.00 98.56 108 TYR A C 1
ATOM 865 O O . TYR A 1 108 ? 1.026 2.268 -2.077 1.00 98.56 108 TYR A O 1
ATOM 873 N N . VAL A 1 109 ? -0.516 0.760 -1.462 1.00 98.62 109 VAL A N 1
ATOM 874 C CA . VAL A 1 109 ? -1.465 1.022 -2.549 1.00 98.62 109 VAL A CA 1
ATOM 875 C C . VAL A 1 109 ? -2.714 1.725 -2.022 1.00 98.62 109 VAL A C 1
ATOM 877 O O . VAL A 1 109 ? -3.056 1.630 -0.840 1.00 98.62 109 VAL A O 1
ATOM 880 N N . LYS A 1 110 ? -3.419 2.427 -2.912 1.00 98.56 110 LYS A N 1
ATOM 881 C CA . LYS A 1 110 ? -4.725 3.042 -2.650 1.00 98.56 110 LYS A CA 1
ATOM 882 C C . LYS A 1 110 ? -5.757 2.513 -3.646 1.00 98.56 110 LYS A C 1
ATOM 884 O O . LYS A 1 110 ? -5.478 2.429 -4.839 1.00 98.56 110 LYS A O 1
ATOM 889 N N . VAL A 1 111 ? -6.952 2.189 -3.160 1.00 98.19 111 VAL A N 1
ATOM 890 C CA . VAL A 1 111 ? -8.122 1.836 -3.978 1.00 98.19 111 VAL A CA 1
ATOM 891 C C . VAL A 1 111 ? -9.031 3.050 -4.060 1.00 98.19 111 VAL A C 1
ATOM 893 O O . VAL A 1 111 ? -9.471 3.560 -3.031 1.00 98.19 111 VAL A O 1
ATOM 896 N N . TYR A 1 112 ? -9.314 3.508 -5.273 1.00 97.75 112 TYR A N 1
ATOM 897 C CA . TYR A 1 112 ? -9.985 4.779 -5.535 1.00 97.75 112 TYR A CA 1
ATOM 898 C C . TYR A 1 112 ? -11.451 4.613 -5.980 1.00 97.75 112 TYR A C 1
ATOM 900 O O . TYR A 1 112 ? -11.801 3.578 -6.554 1.00 97.75 112 TYR A O 1
ATOM 908 N N . PRO A 1 113 ? -12.307 5.633 -5.768 1.00 95.38 113 PRO A N 1
ATOM 909 C CA . PRO A 1 113 ? -13.628 5.728 -6.388 1.00 95.38 113 PRO A CA 1
ATOM 910 C C . PRO A 1 113 ? -13.568 5.702 -7.923 1.00 95.38 113 PRO A C 1
ATOM 912 O O . PRO A 1 113 ? -12.598 6.156 -8.535 1.00 95.38 113 PRO A O 1
ATOM 915 N N . SER A 1 114 ? -14.633 5.214 -8.567 1.00 93.25 114 SER A N 1
ATOM 916 C CA . SER A 1 114 ? -14.683 5.001 -10.026 1.00 93.25 114 SER A CA 1
ATOM 917 C C . SER A 1 114 ? -14.559 6.266 -10.892 1.00 93.25 114 SER A C 1
ATOM 919 O O . SER A 1 114 ? -14.272 6.165 -12.085 1.00 93.25 114 SER A O 1
ATOM 921 N N . ASP A 1 115 ? -14.824 7.433 -10.311 1.00 92.62 115 ASP A N 1
ATOM 922 C CA . ASP A 1 115 ? -14.832 8.769 -10.918 1.00 92.62 115 ASP A CA 1
ATOM 923 C C . ASP A 1 115 ? -13.545 9.568 -10.650 1.00 92.62 115 ASP A C 1
ATOM 925 O O . ASP A 1 115 ? -13.465 10.749 -10.980 1.00 92.62 115 ASP A O 1
ATOM 929 N N . THR A 1 116 ? -12.521 8.922 -10.091 1.00 96.25 116 THR A N 1
ATOM 930 C CA . THR A 1 116 ? -11.223 9.547 -9.810 1.00 96.25 116 THR A CA 1
ATOM 931 C C . THR A 1 116 ? -10.517 9.989 -11.092 1.00 96.25 116 THR A C 1
ATOM 933 O O . THR A 1 116 ? -10.348 9.204 -12.030 1.00 96.25 116 THR A O 1
ATOM 936 N N . ASP A 1 117 ? -10.039 11.235 -11.109 1.00 96.75 117 ASP A N 1
ATOM 937 C CA . ASP A 1 117 ? -9.155 11.733 -12.160 1.00 96.75 117 ASP A CA 1
ATOM 938 C C . ASP A 1 117 ? -7.724 11.218 -11.947 1.00 96.75 117 ASP A C 1
ATOM 940 O O . ASP A 1 117 ? -6.997 11.677 -11.067 1.00 96.75 117 ASP A O 1
ATOM 944 N N . GLN A 1 118 ? -7.307 10.268 -12.787 1.00 97.62 118 GLN A N 1
ATOM 945 C CA . GLN A 1 118 ? -5.967 9.675 -12.739 1.00 97.62 118 GLN A CA 1
ATOM 946 C C . GLN A 1 118 ? -4.853 10.705 -12.993 1.00 97.62 118 GLN A C 1
ATOM 948 O O . GLN A 1 118 ? -3.763 10.572 -12.437 1.00 97.62 118 GLN A O 1
ATOM 953 N N . LYS A 1 119 ? -5.100 11.733 -13.823 1.00 97.56 119 LYS A N 1
ATOM 954 C CA . LYS A 1 119 ? -4.084 12.750 -14.151 1.00 97.56 119 LYS A CA 1
ATOM 955 C C . LYS A 1 119 ? -3.951 13.811 -13.061 1.00 97.56 119 LYS A C 1
ATOM 957 O O . LYS A 1 119 ? -2.869 14.365 -12.894 1.00 97.56 119 LYS A O 1
ATOM 962 N N . GLY A 1 120 ? -5.025 14.076 -12.324 1.00 97.25 120 GLY A N 1
ATOM 963 C CA . GLY A 1 120 ? -5.067 14.987 -11.181 1.00 97.25 120 GLY A CA 1
ATOM 964 C C . GLY A 1 120 ? -4.728 14.340 -9.834 1.00 97.25 120 GLY A C 1
ATOM 965 O O . GLY A 1 120 ? -4.968 14.953 -8.797 1.00 97.25 120 GLY A O 1
ATOM 966 N N . LEU A 1 121 ? -4.198 13.113 -9.817 1.00 96.69 121 LEU A N 1
ATOM 967 C CA . LEU A 1 121 ? -4.024 12.333 -8.593 1.00 96.69 121 LEU A CA 1
ATOM 968 C C . LEU A 1 121 ? -2.911 12.896 -7.694 1.00 96.69 121 LEU A C 1
ATOM 970 O O . LEU A 1 121 ? -1.771 13.089 -8.120 1.00 96.69 121 LEU A O 1
ATOM 974 N N . THR A 1 122 ? -3.244 13.121 -6.425 1.00 95.38 122 THR A N 1
ATOM 975 C CA . THR A 1 122 ? -2.361 13.650 -5.375 1.00 95.38 122 THR A CA 1
ATOM 976 C C . THR A 1 122 ? -2.476 12.827 -4.088 1.00 95.38 122 THR A C 1
ATOM 978 O O . THR A 1 122 ? -3.302 11.918 -3.969 1.00 95.38 122 THR A O 1
ATOM 981 N N . GLY A 1 123 ? -1.660 13.161 -3.082 1.00 92.31 123 GLY A N 1
ATOM 982 C CA . GLY A 1 123 ? -1.762 12.575 -1.742 1.00 92.31 123 GLY A CA 1
ATOM 983 C C . GLY A 1 123 ? -3.143 12.754 -1.096 1.00 92.31 123 GLY A C 1
ATOM 984 O O . GLY A 1 123 ? -3.598 11.841 -0.403 1.00 92.31 123 GLY A O 1
ATOM 985 N N . ASP A 1 124 ? -3.819 13.864 -1.405 1.00 93.56 124 ASP A N 1
ATOM 986 C CA . ASP A 1 124 ? -5.114 14.266 -0.840 1.00 93.56 124 ASP A CA 1
ATOM 987 C C . ASP A 1 124 ? -6.321 13.731 -1.623 1.00 93.56 124 ASP A C 1
ATOM 989 O O . ASP A 1 124 ? -7.464 13.910 -1.203 1.00 93.56 124 ASP A O 1
ATOM 993 N N . SER A 1 125 ? -6.091 13.076 -2.767 1.00 96.38 125 SER A N 1
ATOM 994 C CA . SER A 1 125 ? -7.171 12.484 -3.559 1.00 96.38 125 SER A CA 1
ATOM 995 C C . SER A 1 125 ? -7.954 11.460 -2.722 1.00 96.38 125 SER A C 1
ATOM 997 O O . SER A 1 125 ? -7.326 10.558 -2.153 1.00 96.38 125 SER A O 1
ATOM 999 N N . PRO A 1 126 ? -9.298 11.562 -2.645 1.00 96.50 126 PRO A N 1
ATOM 1000 C CA . PRO A 1 126 ? -10.119 10.632 -1.878 1.00 96.50 126 PRO A CA 1
ATOM 1001 C C . PRO A 1 126 ? -9.929 9.190 -2.345 1.00 96.50 126 PRO A C 1
ATOM 1003 O O . PRO A 1 126 ? -9.980 8.905 -3.537 1.00 96.50 126 PRO A O 1
ATOM 1006 N N . TYR A 1 127 ? -9.751 8.274 -1.401 1.00 97.94 127 TYR A N 1
ATOM 1007 C CA . TYR A 1 127 ? -9.662 6.836 -1.643 1.00 97.94 127 TYR A CA 1
ATOM 1008 C C . TYR A 1 127 ? -10.719 6.109 -0.802 1.00 97.94 127 TYR A C 1
ATOM 1010 O O . TYR A 1 127 ? -11.371 6.710 0.044 1.00 97.94 127 TYR A O 1
ATOM 1018 N N . HIS A 1 128 ? -10.937 4.824 -1.059 1.00 97.62 128 HIS A N 1
ATOM 1019 C CA . HIS A 1 128 ? -11.742 3.949 -0.206 1.00 97.62 128 HIS A CA 1
ATOM 1020 C C . HIS A 1 128 ? -10.869 3.214 0.810 1.00 97.62 128 HIS A C 1
ATOM 1022 O O . HIS A 1 128 ? -11.222 3.125 1.986 1.00 97.62 128 HIS A O 1
ATOM 1028 N N . ILE A 1 129 ? -9.732 2.688 0.343 1.00 98.44 129 ILE A N 1
ATOM 1029 C CA . ILE A 1 129 ? -8.815 1.856 1.126 1.00 98.44 129 ILE A CA 1
ATOM 1030 C C . ILE A 1 129 ? -7.383 2.274 0.808 1.00 98.44 129 ILE A C 1
ATOM 1032 O O . ILE A 1 129 ? -7.053 2.497 -0.356 1.00 98.44 129 ILE A O 1
ATOM 1036 N N . MET A 1 130 ? -6.531 2.340 1.825 1.00 98.75 130 MET A N 1
ATOM 1037 C CA . MET A 1 130 ? -5.084 2.475 1.682 1.00 98.75 130 MET A CA 1
ATOM 1038 C C . MET A 1 130 ? -4.410 1.374 2.495 1.00 98.75 130 MET A C 1
ATOM 1040 O O . MET A 1 130 ? -4.685 1.232 3.687 1.00 98.75 130 MET A O 1
ATOM 1044 N N . PHE A 1 131 ? -3.577 0.572 1.836 1.00 98.81 131 PHE A N 1
ATOM 1045 C CA . PHE A 1 131 ? -3.015 -0.644 2.414 1.00 98.81 131 PHE A CA 1
ATOM 1046 C C . PHE A 1 131 ? -1.561 -0.859 1.997 1.00 98.81 131 PHE A C 1
ATOM 1048 O O . PHE A 1 131 ? -1.251 -0.833 0.806 1.00 98.81 131 PHE A O 1
ATOM 1055 N N . GLY A 1 132 ? -0.682 -1.108 2.969 1.00 98.62 132 GLY A N 1
ATOM 1056 C CA . GLY A 1 132 ? 0.695 -1.537 2.718 1.00 98.62 132 GLY A CA 1
ATOM 1057 C C . GLY A 1 132 ? 1.736 -0.956 3.672 1.00 98.62 132 GLY A C 1
ATOM 1058 O O . GLY A 1 132 ? 1.385 -0.195 4.575 1.00 98.62 132 GLY A O 1
ATOM 1059 N N . PRO A 1 133 ? 3.013 -1.330 3.496 1.00 98.44 133 PRO A N 1
ATOM 1060 C CA . PRO A 1 133 ? 4.104 -0.893 4.358 1.00 98.44 133 PRO A CA 1
ATOM 1061 C C . PRO A 1 133 ? 4.398 0.604 4.228 1.00 98.44 133 PRO A C 1
ATOM 1063 O O . PRO A 1 133 ? 4.286 1.196 3.153 1.00 98.44 133 PRO A O 1
ATOM 1066 N N . ASP A 1 134 ? 4.816 1.200 5.337 1.00 97.94 134 ASP A N 1
ATOM 1067 C CA . ASP A 1 134 ? 5.320 2.563 5.426 1.00 97.94 134 ASP A CA 1
ATOM 1068 C C . ASP A 1 134 ? 6.492 2.596 6.402 1.00 97.94 134 ASP A C 1
ATOM 1070 O O . ASP A 1 134 ? 6.372 2.199 7.571 1.00 97.94 134 ASP A O 1
ATOM 1074 N N . ILE A 1 135 ? 7.637 3.033 5.885 1.00 97.69 135 ILE A N 1
ATOM 1075 C CA . ILE A 1 135 ? 8.896 3.099 6.614 1.00 97.69 135 ILE A CA 1
ATOM 1076 C C . ILE A 1 135 ? 9.319 4.559 6.636 1.00 97.69 135 ILE A C 1
ATOM 1078 O O . ILE A 1 135 ? 9.388 5.197 5.597 1.00 97.69 135 ILE A O 1
ATOM 1082 N N . CYS A 1 136 ? 9.608 5.105 7.809 1.00 95.69 136 CYS A N 1
ATOM 1083 C CA . CYS A 1 136 ? 10.257 6.398 7.947 1.00 95.69 136 CYS A CA 1
ATOM 1084 C C . CYS A 1 136 ? 11.057 6.440 9.248 1.00 95.69 136 CYS A C 1
ATOM 1086 O O . CYS A 1 136 ? 10.514 6.598 10.349 1.00 95.69 136 CYS A O 1
ATOM 1088 N N . GLY A 1 137 ? 12.368 6.253 9.106 1.00 92.19 137 GLY A N 1
ATOM 1089 C CA . GLY A 1 137 ? 13.314 6.127 10.202 1.00 92.19 137 GLY A CA 1
ATOM 1090 C C . GLY A 1 137 ? 13.020 4.929 11.110 1.00 92.19 137 GLY A C 1
ATOM 1091 O O . GLY A 1 137 ? 12.454 3.913 10.711 1.00 92.19 137 GLY A O 1
ATOM 1092 N N . TYR A 1 138 ? 13.420 5.053 12.375 1.00 84.25 138 TYR A N 1
ATOM 1093 C CA . TYR A 1 138 ? 13.199 4.016 13.388 1.00 84.25 138 TYR A CA 1
ATOM 1094 C C . TYR A 1 138 ? 11.800 4.061 14.013 1.00 84.25 138 TYR A C 1
ATOM 1096 O O . TYR A 1 138 ? 11.347 3.062 14.564 1.00 84.25 138 TYR A O 1
ATOM 1104 N N . SER A 1 139 ? 11.125 5.212 13.957 1.00 85.38 139 SER A N 1
ATOM 1105 C CA . SER A 1 139 ? 9.841 5.432 14.629 1.00 85.38 139 SER A CA 1
ATOM 1106 C C . SER A 1 139 ? 8.650 4.904 13.835 1.00 85.38 139 SER A C 1
ATOM 1108 O O . SER A 1 139 ? 7.659 4.488 14.431 1.00 85.38 139 SER A O 1
ATOM 1110 N N . THR A 1 140 ? 8.739 4.899 12.503 1.00 90.81 140 THR A N 1
ATOM 1111 C CA . THR A 1 140 ? 7.642 4.479 11.627 1.00 90.81 140 THR A CA 1
ATOM 1112 C C . THR A 1 140 ? 8.088 3.273 10.821 1.00 90.81 140 THR A C 1
ATOM 1114 O O . THR A 1 140 ? 8.845 3.413 9.872 1.00 90.81 140 THR A O 1
ATOM 1117 N N . LYS A 1 141 ? 7.645 2.083 11.232 1.00 95.44 141 LYS A N 1
ATOM 1118 C CA . LYS A 1 141 ? 7.823 0.816 10.506 1.00 95.44 141 LYS A CA 1
ATOM 1119 C C . LYS A 1 141 ? 6.563 -0.014 10.675 1.00 95.44 141 LYS A C 1
ATOM 1121 O O . LYS A 1 141 ? 6.492 -0.882 11.550 1.00 95.44 141 LYS A O 1
ATOM 1126 N N . LYS A 1 142 ? 5.526 0.339 9.920 1.00 97.12 142 LYS A N 1
ATOM 1127 C CA . LYS A 1 142 ? 4.200 -0.256 10.089 1.00 97.12 142 LYS A CA 1
ATOM 1128 C C . LYS A 1 142 ? 3.491 -0.497 8.768 1.00 97.12 142 LYS A C 1
ATOM 1130 O O . LYS A 1 142 ? 3.807 0.115 7.756 1.00 97.12 142 LYS A O 1
ATOM 1135 N N . VAL A 1 143 ? 2.504 -1.379 8.794 1.00 98.50 143 VAL A N 1
ATOM 1136 C CA . VAL A 1 143 ? 1.561 -1.581 7.699 1.00 98.50 143 VAL A CA 1
ATOM 1137 C C . VAL A 1 143 ? 0.353 -0.686 7.943 1.00 98.50 143 VAL A C 1
ATOM 1139 O O . VAL A 1 143 ? -0.352 -0.834 8.941 1.00 98.50 143 VAL A O 1
ATOM 1142 N N . HIS A 1 144 ? 0.102 0.249 7.031 1.00 98.44 144 HIS A N 1
ATOM 1143 C CA . HIS A 1 144 ? -1.141 1.011 7.027 1.00 98.44 144 HIS A CA 1
ATOM 1144 C C . HIS A 1 144 ? -2.287 0.120 6.573 1.00 98.44 144 HIS A C 1
ATOM 1146 O O . HIS A 1 144 ? -2.172 -0.594 5.580 1.00 98.44 144 HIS A O 1
ATOM 1152 N N . VAL A 1 145 ? -3.408 0.217 7.281 1.00 98.50 145 VAL A N 1
ATOM 1153 C CA . VAL A 1 145 ? -4.708 -0.304 6.858 1.00 98.50 145 VAL A CA 1
ATOM 1154 C C . VAL A 1 145 ? -5.728 0.782 7.190 1.00 98.50 145 VAL A C 1
ATOM 1156 O O . VAL A 1 145 ? -6.132 0.953 8.342 1.00 98.50 145 VAL A O 1
ATOM 1159 N N . ILE A 1 146 ? -6.057 1.601 6.195 1.00 98.50 146 ILE A N 1
ATOM 1160 C CA . ILE A 1 146 ? -6.858 2.812 6.383 1.00 98.50 146 ILE A CA 1
ATOM 1161 C C . ILE A 1 146 ? -8.128 2.710 5.554 1.00 98.50 146 ILE A C 1
ATOM 1163 O O . ILE A 1 146 ? -8.068 2.448 4.351 1.00 98.50 146 ILE A O 1
ATOM 1167 N N . PHE A 1 147 ? -9.261 2.978 6.198 1.00 98.19 147 PHE A N 1
ATOM 1168 C CA . PHE A 1 147 ? -10.569 3.039 5.557 1.00 98.19 147 PHE A CA 1
ATOM 1169 C C . PHE A 1 147 ? -11.095 4.462 5.541 1.00 98.19 147 PHE A C 1
ATOM 1171 O O . PHE A 1 147 ? -11.091 5.145 6.566 1.00 98.19 147 PHE A O 1
ATOM 1178 N N . THR A 1 148 ? -11.618 4.899 4.402 1.00 96.75 148 THR A N 1
ATOM 1179 C CA . THR A 1 148 ? -12.348 6.164 4.336 1.00 96.75 148 THR A CA 1
ATOM 1180 C C . THR A 1 148 ? -13.819 5.916 4.645 1.00 96.75 148 THR A C 1
ATOM 1182 O O . THR A 1 148 ? -14.532 5.262 3.887 1.00 96.75 148 THR A O 1
ATOM 1185 N N . TYR A 1 149 ? -14.292 6.462 5.763 1.00 93.62 149 TYR A N 1
ATOM 1186 C CA . TYR A 1 149 ? -15.670 6.323 6.221 1.00 93.62 149 TYR A CA 1
ATOM 1187 C C . TYR A 1 149 ? -16.221 7.677 6.665 1.00 93.62 149 TYR A C 1
ATOM 1189 O O . TYR A 1 149 ? -15.589 8.399 7.436 1.00 93.62 149 TYR A O 1
ATOM 1197 N N . LYS A 1 150 ? -17.405 8.047 6.155 1.00 91.38 150 LYS A N 1
ATOM 1198 C CA . LYS A 1 150 ? -18.057 9.346 6.426 1.00 91.38 150 LYS A CA 1
ATOM 1199 C C . LYS A 1 150 ? -17.115 10.550 6.235 1.00 91.38 150 LYS A C 1
ATOM 1201 O O . LYS A 1 150 ? -17.099 11.474 7.045 1.00 91.38 150 LYS A O 1
ATOM 1206 N N . GLY A 1 151 ? -16.308 10.513 5.172 1.00 90.12 151 GLY A N 1
ATOM 1207 C CA . GLY A 1 151 ? -15.365 11.581 4.820 1.00 90.12 151 GLY A CA 1
ATOM 1208 C C . GLY A 1 151 ? -14.112 11.664 5.699 1.00 90.12 151 GLY A C 1
ATOM 1209 O O . GLY A 1 151 ? -13.363 12.627 5.574 1.00 90.12 151 GLY A O 1
ATOM 1210 N N . LYS A 1 152 ? -13.868 10.687 6.583 1.00 94.62 152 LYS A N 1
ATOM 1211 C CA . LYS A 1 152 ? -12.665 10.614 7.422 1.00 94.62 152 LYS A CA 1
ATOM 1212 C C . LYS A 1 152 ? -11.846 9.376 7.093 1.00 94.62 152 LYS A C 1
ATOM 1214 O O . LYS A 1 152 ? -12.409 8.309 6.869 1.00 94.62 152 LYS A O 1
ATOM 1219 N N . ASN A 1 153 ? -10.526 9.518 7.133 1.00 97.50 153 ASN A N 1
ATOM 1220 C CA . ASN A 1 153 ? -9.591 8.406 7.006 1.00 97.50 153 ASN A CA 1
ATOM 1221 C C . ASN A 1 153 ? -9.354 7.805 8.394 1.00 97.50 153 ASN A C 1
ATOM 1223 O O . ASN A 1 153 ? -8.767 8.449 9.262 1.00 97.50 153 ASN A O 1
ATOM 1227 N N . LEU A 1 154 ? -9.861 6.596 8.610 1.00 97.12 154 LEU A N 1
ATOM 1228 C CA . LEU A 1 154 ? -9.756 5.860 9.861 1.00 97.12 154 LEU A CA 1
ATOM 1229 C C . LEU A 1 154 ? -8.551 4.930 9.786 1.00 97.12 154 LEU A C 1
ATOM 1231 O O . LEU A 1 154 ? -8.520 4.019 8.959 1.00 97.12 154 LEU A O 1
ATOM 1235 N N . LEU A 1 155 ? -7.567 5.164 10.648 1.00 97.12 155 LEU A N 1
ATOM 1236 C CA . LEU A 1 155 ? -6.387 4.315 10.771 1.00 97.12 155 LEU A CA 1
ATOM 1237 C C . LEU A 1 155 ? -6.705 3.125 11.678 1.00 97.12 155 LEU A C 1
ATOM 1239 O O . LEU A 1 155 ? -7.470 3.257 12.634 1.00 97.12 155 LEU A O 1
ATOM 1243 N N . ILE A 1 156 ? -6.083 1.985 11.389 1.00 97.50 156 ILE A N 1
ATOM 1244 C CA . ILE A 1 156 ? -6.103 0.835 12.288 1.00 97.50 156 ILE A CA 1
ATOM 1245 C C . ILE A 1 156 ? -5.461 1.206 13.631 1.00 97.50 156 ILE A C 1
ATOM 1247 O O . ILE A 1 156 ? -4.435 1.887 13.677 1.00 97.50 156 ILE A O 1
ATOM 1251 N N . LYS A 1 157 ? -6.064 0.755 14.732 1.00 96.88 157 LYS A N 1
ATOM 1252 C CA . LYS A 1 157 ? -5.545 0.967 16.094 1.00 96.88 157 LYS A CA 1
ATOM 1253 C C . LYS A 1 157 ? -4.334 0.094 16.407 1.00 96.88 157 LYS A C 1
ATOM 1255 O O . LYS A 1 157 ? -3.503 0.464 17.233 1.00 96.88 157 LYS A O 1
ATOM 1260 N N . LYS A 1 158 ? -4.261 -1.081 15.783 1.00 96.62 158 LYS A N 1
ATOM 1261 C CA . LYS A 1 158 ? -3.197 -2.061 15.990 1.00 96.62 158 LYS A CA 1
ATOM 1262 C C . LYS A 1 158 ? -1.919 -1.664 15.250 1.00 96.62 158 LYS A C 1
ATOM 1264 O O . LYS A 1 158 ? -1.963 -1.196 14.115 1.00 96.62 158 LYS A O 1
ATOM 1269 N N . ASP A 1 159 ? -0.777 -1.887 15.893 1.00 96.12 159 ASP A N 1
ATOM 1270 C CA . ASP A 1 159 ? 0.549 -1.643 15.318 1.00 96.12 159 ASP A CA 1
ATOM 1271 C C . ASP A 1 159 ? 1.057 -2.910 14.617 1.00 96.12 159 ASP A C 1
ATOM 1273 O O . ASP A 1 159 ? 1.618 -3.808 15.245 1.00 96.12 159 ASP A O 1
ATOM 1277 N N . ILE A 1 160 ? 0.824 -2.994 13.306 1.00 97.56 160 ILE A N 1
ATOM 1278 C CA . ILE A 1 160 ? 1.286 -4.109 12.472 1.00 97.56 160 ILE A CA 1
ATOM 1279 C C . ILE A 1 160 ? 2.677 -3.771 11.945 1.00 97.56 160 ILE A C 1
ATOM 1281 O O . ILE A 1 160 ? 2.814 -2.851 11.142 1.00 97.56 160 ILE A O 1
ATOM 1285 N N . LYS A 1 161 ? 3.708 -4.524 12.340 1.00 97.00 161 LYS A N 1
ATOM 1286 C CA . LYS A 1 161 ? 5.077 -4.306 11.848 1.00 97.00 161 LYS A CA 1
ATOM 1287 C C . LYS A 1 161 ? 5.217 -4.723 10.387 1.00 97.00 161 LYS A C 1
ATOM 1289 O O . LYS A 1 161 ? 4.821 -5.823 10.008 1.00 97.00 161 LYS A O 1
ATOM 1294 N N . CYS A 1 162 ? 5.791 -3.838 9.574 1.00 95.75 162 CYS A N 1
ATOM 1295 C CA . CYS A 1 162 ? 6.193 -4.174 8.213 1.00 95.75 162 CYS A CA 1
ATOM 1296 C C . CYS A 1 162 ? 7.574 -4.837 8.201 1.00 95.75 162 CYS A C 1
ATOM 1298 O O . CYS A 1 162 ? 8.315 -4.783 9.184 1.00 95.75 162 CYS A O 1
ATOM 1300 N N . LYS A 1 163 ? 7.914 -5.452 7.071 1.00 96.50 163 LYS A N 1
ATOM 1301 C CA . LYS A 1 163 ? 9.261 -5.956 6.802 1.00 96.50 163 LYS A CA 1
ATOM 1302 C C . LYS A 1 163 ? 10.129 -4.808 6.295 1.00 96.50 163 LYS A C 1
ATOM 1304 O O . LYS A 1 163 ? 9.650 -3.982 5.518 1.00 96.50 163 LYS A O 1
ATOM 1309 N N . ASP A 1 164 ? 11.366 -4.742 6.764 1.00 95.00 164 ASP A N 1
ATOM 1310 C CA . ASP A 1 164 ? 12.307 -3.649 6.505 1.00 95.00 164 ASP A CA 1
ATOM 1311 C C . ASP A 1 164 ? 13.660 -4.131 5.958 1.00 95.00 164 ASP A C 1
ATOM 1313 O O . ASP A 1 164 ? 14.629 -3.372 5.941 1.00 95.00 164 ASP A O 1
ATOM 1317 N N . ASP A 1 165 ? 13.720 -5.384 5.502 1.00 96.06 165 ASP A N 1
ATOM 1318 C CA . ASP A 1 165 ? 14.865 -5.925 4.781 1.00 96.06 165 ASP A CA 1
ATOM 1319 C C . ASP A 1 165 ? 14.776 -5.643 3.260 1.00 96.06 165 ASP A C 1
ATOM 1321 O O . ASP A 1 165 ? 13.878 -4.954 2.769 1.00 96.06 165 ASP A O 1
ATOM 1325 N N . GLU A 1 166 ? 15.773 -6.114 2.506 1.00 97.50 166 GLU A N 1
ATOM 1326 C CA . GLU A 1 166 ? 15.920 -5.838 1.070 1.00 97.50 166 GLU A CA 1
ATOM 1327 C C . GLU A 1 166 ? 15.148 -6.829 0.172 1.00 97.50 166 GLU A C 1
ATOM 1329 O O . GLU A 1 166 ? 15.165 -6.693 -1.058 1.00 97.50 166 GLU A O 1
ATOM 1334 N N . PHE A 1 167 ? 14.499 -7.844 0.750 1.00 98.12 167 PHE A N 1
ATOM 1335 C CA . PHE A 1 167 ? 13.811 -8.901 0.019 1.00 98.12 167 PHE A CA 1
ATOM 1336 C C . PHE A 1 167 ? 12.400 -8.491 -0.409 1.00 98.12 167 PHE A C 1
ATOM 1338 O O . PHE A 1 167 ? 11.884 -7.412 -0.113 1.00 98.12 167 PHE A O 1
ATOM 1345 N N . THR A 1 168 ? 11.802 -9.349 -1.234 1.00 98.56 168 THR A N 1
ATOM 1346 C CA . THR A 1 168 ? 10.431 -9.159 -1.706 1.00 98.56 168 THR A CA 1
ATOM 1347 C C . THR A 1 168 ? 9.477 -9.738 -0.678 1.00 98.56 168 THR A C 1
ATOM 1349 O O . THR A 1 168 ? 9.596 -10.915 -0.346 1.00 98.56 168 THR A O 1
ATOM 1352 N N . HIS A 1 169 ? 8.509 -8.937 -0.243 1.00 98.69 169 HIS A N 1
ATOM 1353 C CA . HIS A 1 169 ? 7.478 -9.359 0.697 1.00 98.69 169 HIS A CA 1
ATOM 1354 C C . HIS A 1 169 ? 6.085 -9.221 0.106 1.00 98.69 169 HIS A C 1
ATOM 1356 O O . HIS A 1 169 ? 5.774 -8.239 -0.574 1.00 98.69 169 HIS A O 1
ATOM 1362 N N . LEU A 1 170 ? 5.239 -10.207 0.387 1.00 98.81 170 LEU A N 1
ATOM 1363 C CA . LEU A 1 170 ? 3.855 -10.267 -0.065 1.00 98.81 170 LEU A CA 1
ATOM 1364 C C . LEU A 1 170 ? 2.931 -9.702 1.012 1.00 98.81 170 LEU A C 1
ATOM 1366 O O . LEU A 1 170 ? 2.824 -10.279 2.089 1.00 98.81 170 LEU A O 1
ATOM 1370 N N . TYR A 1 171 ? 2.203 -8.633 0.707 1.00 98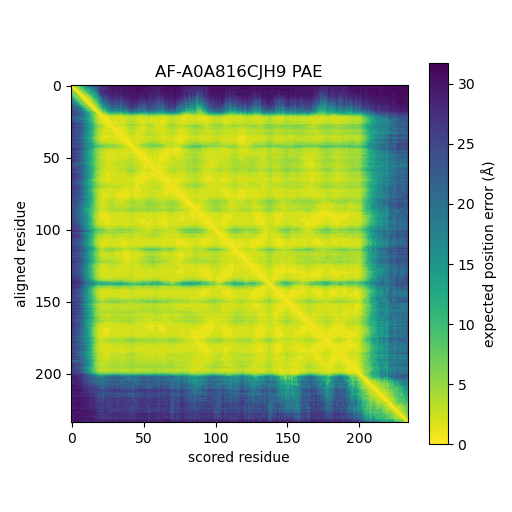.88 171 TYR A N 1
ATOM 1371 C CA . TYR A 1 171 ? 1.212 -8.042 1.604 1.00 98.88 171 TYR A CA 1
ATOM 1372 C C . TYR A 1 171 ? -0.190 -8.384 1.114 1.00 98.88 171 TYR A C 1
ATOM 1374 O O . TYR A 1 171 ? -0.527 -8.127 -0.041 1.00 98.88 171 TYR A O 1
ATOM 1382 N N . THR A 1 172 ? -1.016 -8.953 1.994 1.00 98.88 172 THR A N 1
ATOM 1383 C CA . THR A 1 172 ? -2.404 -9.328 1.681 1.00 98.88 172 THR A CA 1
ATOM 1384 C C . THR A 1 172 ? -3.357 -8.760 2.720 1.00 98.88 172 THR A C 1
ATOM 1386 O O . THR A 1 172 ? -3.178 -8.999 3.912 1.00 98.88 172 THR A O 1
ATOM 1389 N N . LEU A 1 173 ? -4.388 -8.051 2.273 1.00 98.81 173 LEU A N 1
ATOM 1390 C CA . LEU A 1 173 ? -5.524 -7.629 3.083 1.00 98.81 173 LEU A CA 1
ATOM 1391 C C . LEU A 1 173 ? -6.758 -8.407 2.635 1.00 98.81 173 LEU A C 1
ATOM 1393 O O . LEU A 1 173 ? -7.109 -8.385 1.456 1.00 98.81 173 LEU A O 1
ATOM 1397 N N . ILE A 1 174 ? -7.426 -9.058 3.580 1.00 98.69 174 ILE A N 1
ATOM 1398 C CA . ILE A 1 174 ? -8.674 -9.790 3.368 1.00 98.69 174 ILE A CA 1
ATOM 1399 C C . ILE A 1 174 ? -9.760 -9.099 4.187 1.00 98.69 174 ILE A C 1
ATOM 1401 O O . ILE A 1 174 ? -9.594 -8.890 5.387 1.00 98.69 174 ILE A O 1
ATOM 1405 N N . LEU A 1 175 ? -10.868 -8.752 3.539 1.00 98.06 175 LEU A N 1
ATOM 1406 C CA . LEU A 1 175 ? -12.037 -8.124 4.149 1.00 98.06 175 LEU A CA 1
ATOM 1407 C C . LEU A 1 175 ? -13.246 -9.002 3.889 1.00 98.06 175 LEU A C 1
ATOM 1409 O O . LEU A 1 175 ? -13.673 -9.138 2.744 1.00 98.06 175 LEU A O 1
ATOM 1413 N N . ASN A 1 176 ? -13.785 -9.604 4.939 1.00 97.75 176 ASN A N 1
ATOM 1414 C CA . ASN A 1 176 ? -14.917 -10.510 4.839 1.00 97.75 176 ASN A CA 1
ATOM 1415 C C . ASN A 1 176 ? -16.242 -9.750 4.950 1.00 97.75 176 ASN A C 1
ATOM 1417 O O . ASN A 1 176 ? -16.329 -8.671 5.538 1.00 97.75 176 ASN A O 1
ATOM 1421 N N . SER A 1 177 ? -17.305 -10.349 4.417 1.00 96.12 177 SER A N 1
ATOM 1422 C CA . SER A 1 177 ? -18.655 -9.776 4.450 1.00 96.12 177 SER A CA 1
ATOM 1423 C C . SER A 1 177 ? -19.291 -9.745 5.846 1.00 96.12 177 SER A C 1
ATOM 1425 O O . SER A 1 177 ? -20.350 -9.152 6.017 1.00 96.12 177 SER A O 1
ATOM 1427 N N . ASP A 1 178 ? -18.678 -10.393 6.837 1.00 95.56 178 ASP A N 1
ATOM 1428 C CA . ASP A 1 178 ? -19.113 -10.431 8.238 1.00 95.56 178 ASP A CA 1
ATOM 1429 C C . ASP A 1 178 ? -18.423 -9.364 9.116 1.00 95.56 178 ASP A C 1
ATOM 1431 O O . ASP A 1 178 ? -18.425 -9.466 10.343 1.00 95.56 178 ASP A O 1
ATOM 1435 N N . ASN A 1 179 ? -17.839 -8.333 8.491 1.00 94.50 179 ASN A N 1
ATOM 1436 C CA . ASN A 1 179 ? -17.072 -7.258 9.132 1.00 94.50 179 ASN A CA 1
ATOM 1437 C C . ASN A 1 179 ? -15.808 -7.732 9.870 1.00 94.50 179 ASN A C 1
ATOM 1439 O O . ASN A 1 179 ? -15.314 -7.038 10.768 1.00 94.50 179 ASN A O 1
ATOM 1443 N N . THR A 1 180 ? -15.256 -8.886 9.492 1.00 98.06 180 THR A N 1
ATOM 1444 C CA . THR A 1 180 ? -13.918 -9.311 9.917 1.00 98.06 180 THR A CA 1
ATOM 1445 C C . THR A 1 180 ? -12.860 -8.962 8.876 1.00 98.06 180 THR A C 1
ATOM 1447 O O . THR A 1 180 ? -13.145 -8.810 7.685 1.00 98.06 180 THR A O 1
ATOM 1450 N N . TYR A 1 181 ? -11.620 -8.826 9.335 1.00 98.62 181 TYR A N 1
ATOM 1451 C CA . TYR A 1 181 ? -10.468 -8.603 8.472 1.00 98.62 181 TYR A CA 1
ATOM 1452 C C . TYR A 1 181 ? -9.300 -9.503 8.863 1.00 98.62 181 TYR A C 1
ATOM 1454 O O . TYR A 1 181 ? -9.188 -9.960 10.005 1.00 98.62 181 TYR A O 1
ATOM 1462 N N . GLU A 1 182 ? -8.402 -9.703 7.909 1.00 98.62 182 GLU A N 1
ATOM 1463 C CA . GLU A 1 182 ? -7.134 -10.388 8.102 1.00 98.62 182 GLU A CA 1
ATOM 1464 C C . GLU A 1 182 ? -6.037 -9.682 7.302 1.00 98.62 182 GLU A C 1
ATOM 1466 O O . GLU A 1 182 ? -6.241 -9.306 6.147 1.00 98.62 182 GLU A O 1
ATOM 1471 N N . VAL A 1 183 ? -4.868 -9.509 7.915 1.00 98.81 183 VAL A N 1
ATOM 1472 C CA . VAL A 1 183 ? -3.651 -9.037 7.252 1.00 98.81 183 VAL A CA 1
ATOM 1473 C C . VAL A 1 183 ? -2.636 -10.167 7.257 1.00 98.81 183 VAL A C 1
ATOM 1475 O O . VAL A 1 183 ? -2.335 -10.750 8.305 1.00 98.81 183 VAL A O 1
ATOM 1478 N N . ARG A 1 184 ? -2.085 -10.457 6.077 1.00 98.75 184 ARG A N 1
ATOM 1479 C CA . ARG A 1 184 ? -0.989 -11.407 5.903 1.00 98.75 184 ARG A CA 1
ATOM 1480 C C . ARG A 1 184 ? 0.255 -10.728 5.373 1.00 98.75 184 ARG A C 1
ATOM 1482 O O . ARG A 1 184 ? 0.165 -9.841 4.521 1.00 98.75 184 ARG A O 1
ATOM 1489 N N . ILE A 1 185 ? 1.395 -11.210 5.845 1.00 98.75 185 ILE A N 1
ATOM 1490 C CA . ILE A 1 185 ? 2.710 -10.911 5.290 1.00 98.75 185 ILE A CA 1
ATOM 1491 C C . ILE A 1 185 ? 3.347 -12.250 4.932 1.00 98.75 185 ILE A C 1
ATOM 1493 O O . ILE A 1 185 ? 3.376 -13.152 5.762 1.00 98.75 185 ILE A O 1
ATOM 1497 N N . ASP A 1 186 ? 3.799 -12.401 3.691 1.00 98.50 186 ASP A N 1
ATOM 1498 C CA . ASP A 1 186 ? 4.427 -13.629 3.182 1.00 98.50 186 ASP A CA 1
ATOM 1499 C C . ASP A 1 186 ? 3.537 -14.874 3.347 1.00 98.50 186 ASP A C 1
ATOM 1501 O O . ASP A 1 186 ? 3.995 -15.963 3.676 1.00 98.50 186 ASP A O 1
ATOM 1505 N N . ASN A 1 187 ? 2.231 -14.697 3.100 1.00 97.94 187 ASN A N 1
ATOM 1506 C CA . ASN A 1 187 ? 1.155 -15.678 3.319 1.00 97.94 187 ASN A CA 1
ATOM 1507 C C . ASN A 1 187 ? 0.913 -16.094 4.780 1.00 97.94 187 ASN A C 1
ATOM 1509 O O . ASN A 1 187 ? -0.020 -16.859 5.038 1.00 97.94 187 ASN A O 1
ATOM 1513 N N . GLU A 1 188 ? 1.658 -15.555 5.740 1.00 98.19 188 GLU A N 1
ATOM 1514 C CA . GLU A 1 188 ? 1.421 -15.781 7.160 1.00 98.19 188 GLU A CA 1
ATOM 1515 C C . GLU A 1 188 ? 0.456 -14.737 7.718 1.00 98.19 188 GLU A C 1
ATOM 1517 O O . GLU A 1 188 ? 0.597 -13.539 7.475 1.00 98.19 188 GLU A O 1
ATOM 1522 N N . LYS A 1 189 ? -0.536 -15.186 8.492 1.00 98.44 189 LYS A N 1
ATOM 1523 C CA . LYS A 1 189 ? -1.460 -14.292 9.192 1.00 98.44 189 LYS A CA 1
ATOM 1524 C C . LYS A 1 189 ? -0.725 -13.568 10.316 1.00 98.44 189 LYS A C 1
ATOM 1526 O O . LYS A 1 189 ? -0.399 -14.185 11.328 1.00 98.44 189 LYS A O 1
ATOM 1531 N N . VAL A 1 190 ? -0.529 -12.262 10.152 1.00 98.25 190 VAL A N 1
ATOM 1532 C CA . VAL A 1 190 ? 0.125 -11.408 11.154 1.00 98.25 190 VAL A CA 1
ATOM 1533 C C . VAL A 1 190 ? -0.877 -10.648 12.013 1.00 98.25 190 VAL A C 1
ATOM 1535 O O . VAL A 1 190 ? -0.560 -10.299 13.143 1.00 98.25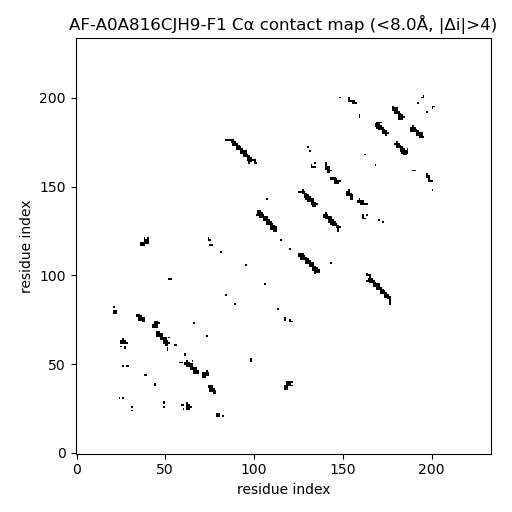 190 VAL A O 1
ATOM 1538 N N . GLU A 1 191 ? -2.087 -10.408 11.501 1.00 98.25 191 GLU A N 1
ATOM 1539 C CA . GLU A 1 191 ? -3.137 -9.702 12.232 1.00 98.25 191 GLU A CA 1
ATOM 1540 C C . GLU A 1 191 ? -4.534 -10.126 11.755 1.00 98.25 191 GLU A C 1
ATOM 1542 O O . GLU A 1 191 ? -4.732 -10.441 10.582 1.00 98.25 191 GLU A O 1
ATOM 1547 N N . SER A 1 192 ? -5.516 -10.130 12.657 1.00 98.25 192 SER A N 1
ATOM 1548 C CA . SER A 1 192 ? -6.924 -10.374 12.330 1.00 98.25 192 SER A CA 1
ATOM 1549 C C . SER A 1 192 ? -7.853 -9.857 13.422 1.00 98.25 192 SER A C 1
ATOM 1551 O O . SER A 1 192 ? -7.496 -9.846 14.601 1.00 98.25 192 SER A O 1
ATOM 1553 N N . GLY A 1 193 ? -9.080 -9.508 13.057 1.00 97.81 193 GLY A N 1
ATOM 1554 C CA . GLY A 1 193 ? -10.055 -9.034 14.032 1.00 97.81 193 GLY A CA 1
ATOM 1555 C C . GLY A 1 193 ? -11.361 -8.590 13.398 1.00 97.81 193 GLY A C 1
ATOM 1556 O O . GLY A 1 193 ? -11.690 -8.968 12.272 1.00 97.81 193 GLY A O 1
ATOM 1557 N N . LYS A 1 194 ? -12.108 -7.773 14.139 1.00 97.12 194 LYS A N 1
ATOM 1558 C CA . LYS A 1 194 ? -13.340 -7.138 13.669 1.00 97.12 194 LYS A CA 1
ATOM 1559 C C . LYS A 1 194 ? -13.088 -5.671 13.369 1.00 97.12 194 LYS A C 1
ATOM 1561 O O . LYS A 1 194 ? -12.470 -4.963 14.161 1.00 97.12 194 LYS A O 1
ATOM 1566 N N . LEU A 1 195 ? -13.654 -5.197 12.264 1.00 95.56 195 LEU A N 1
ATOM 1567 C CA . LEU A 1 195 ? -13.524 -3.810 11.820 1.00 95.56 195 LEU A CA 1
ATOM 1568 C C . LEU A 1 195 ? -13.983 -2.803 12.894 1.00 95.56 195 LEU A C 1
ATOM 1570 O O . LEU A 1 195 ? -13.321 -1.799 13.126 1.00 95.56 195 LEU A O 1
ATOM 1574 N N . GLU A 1 196 ? -15.080 -3.080 13.601 1.00 93.06 196 GLU A N 1
ATOM 1575 C CA . GLU A 1 196 ? -15.613 -2.186 14.645 1.00 93.06 196 GLU A CA 1
ATOM 1576 C C . GLU A 1 196 ? -14.753 -2.093 15.914 1.00 93.06 196 GLU A C 1
ATOM 1578 O O . GLU A 1 196 ? -14.918 -1.165 16.706 1.00 93.06 196 GLU A O 1
ATOM 1583 N N . GLU A 1 197 ? -13.887 -3.077 16.157 1.00 94.31 197 GLU A N 1
ATOM 1584 C CA . GLU A 1 197 ? -13.024 -3.109 17.342 1.00 94.31 197 GLU A CA 1
ATOM 1585 C C . GLU A 1 197 ? -11.719 -2.355 17.052 1.00 94.31 197 GLU A C 1
ATOM 1587 O O . GLU A 1 197 ? -11.278 -1.525 17.856 1.00 94.31 197 GLU A O 1
ATOM 1592 N N . ASP A 1 198 ? -11.176 -2.556 15.850 1.00 96.69 198 ASP A N 1
ATOM 1593 C CA . ASP A 1 198 ? -9.840 -2.101 15.467 1.00 96.69 198 ASP A CA 1
ATOM 1594 C C . ASP A 1 198 ? -9.817 -0.757 14.707 1.00 96.69 198 ASP A C 1
ATOM 1596 O O . ASP A 1 198 ? -8.739 -0.218 14.460 1.00 96.69 198 ASP A O 1
ATOM 1600 N N . TRP A 1 199 ? -10.985 -0.164 14.416 1.00 96.38 199 TRP A N 1
ATOM 1601 C CA . TRP A 1 199 ? -11.148 1.192 13.860 1.00 96.38 199 TRP A CA 1
ATOM 1602 C C . TRP A 1 199 ? -12.293 1.953 14.536 1.00 96.38 199 TRP A C 1
ATOM 1604 O O . TRP A 1 199 ? -13.230 1.373 15.080 1.00 96.38 199 TRP A O 1
ATOM 1614 N N . ASP A 1 200 ? -12.258 3.283 14.453 1.00 92.81 200 ASP A N 1
ATOM 1615 C CA . ASP A 1 200 ? -13.287 4.167 15.017 1.00 92.81 200 ASP A CA 1
ATOM 1616 C C . ASP A 1 200 ? -14.415 4.481 14.017 1.00 92.81 200 ASP A C 1
ATOM 1618 O O . ASP A 1 200 ? -14.658 5.632 13.651 1.00 92.81 200 ASP A O 1
ATOM 1622 N N . PHE A 1 201 ? -15.120 3.442 13.551 1.00 88.44 201 PHE A N 1
ATOM 1623 C CA . PHE A 1 201 ? -16.275 3.600 12.651 1.00 88.44 201 PHE A CA 1
ATOM 1624 C C . PHE A 1 201 ? -17.490 4.236 13.339 1.00 88.44 201 PHE A C 1
ATOM 1626 O O . PHE A 1 201 ? -18.279 4.951 12.713 1.00 88.44 201 PHE A O 1
ATOM 1633 N N . THR A 1 202 ? -17.671 3.964 14.628 1.00 79.56 202 THR A N 1
ATOM 1634 C CA . THR A 1 202 ? -18.810 4.441 15.415 1.00 79.56 202 THR A CA 1
ATOM 1635 C C . THR A 1 202 ? -18.353 5.395 16.506 1.00 79.56 202 THR A C 1
ATOM 1637 O O . THR A 1 202 ? -17.190 5.403 16.902 1.00 79.56 202 THR A O 1
ATOM 1640 N N . VAL A 1 203 ? -19.293 6.176 17.044 1.00 70.44 203 VAL A N 1
ATOM 1641 C CA . VAL A 1 203 ? -19.053 6.877 18.311 1.00 70.44 203 VAL A CA 1
ATOM 1642 C C . VAL A 1 203 ? -18.664 5.865 19.401 1.00 70.44 203 VAL A C 1
ATOM 1644 O O . VAL A 1 203 ? -19.105 4.710 19.334 1.00 70.44 203 VAL A O 1
ATOM 1647 N N . PRO A 1 204 ? -17.842 6.260 20.392 1.00 67.19 204 PRO A N 1
ATOM 1648 C CA . PRO A 1 204 ? -17.443 5.369 21.473 1.00 67.19 204 PRO A CA 1
ATOM 1649 C C . PRO A 1 204 ? -18.660 4.725 22.142 1.00 67.19 204 PRO A C 1
ATOM 1651 O O . PRO A 1 204 ? -19.618 5.410 22.495 1.00 67.19 204 PRO A O 1
ATOM 1654 N N . LYS A 1 205 ? -18.613 3.403 22.360 1.00 67.12 205 LYS A N 1
ATOM 1655 C CA . LYS A 1 205 ? -19.697 2.661 23.037 1.00 67.12 205 LYS A CA 1
ATOM 1656 C C . LYS A 1 205 ? -19.922 3.131 24.481 1.00 67.12 205 LYS A C 1
ATOM 1658 O O . LYS A 1 205 ? -20.979 2.878 25.050 1.00 67.12 205 LYS A O 1
ATOM 1663 N N . ARG A 1 206 ? -18.921 3.779 25.085 1.00 69.94 206 ARG A N 1
ATOM 1664 C CA . ARG A 1 206 ? -18.964 4.367 26.427 1.00 69.94 206 ARG A CA 1
ATOM 1665 C C . ARG A 1 206 ? -18.411 5.785 26.361 1.00 69.94 206 ARG A C 1
ATOM 1667 O O . ARG A 1 206 ? -17.345 5.994 25.789 1.00 69.94 206 ARG A O 1
ATOM 1674 N N . ILE A 1 207 ? -19.127 6.724 26.966 1.00 74.44 207 ILE A N 1
ATOM 1675 C CA . ILE A 1 207 ? -18.692 8.109 27.165 1.00 74.44 207 ILE A CA 1
ATOM 1676 C C . ILE A 1 207 ? -18.577 8.379 28.673 1.00 74.44 207 ILE A C 1
ATOM 1678 O O . ILE A 1 207 ? -19.311 7.748 29.439 1.00 74.44 207 ILE A O 1
ATOM 1682 N N . PRO A 1 208 ? -17.674 9.270 29.121 1.00 78.94 208 PRO A N 1
ATOM 1683 C CA . PRO A 1 208 ? -17.688 9.758 30.497 1.00 78.94 208 PRO A CA 1
ATOM 1684 C C . PRO A 1 208 ? -19.058 10.357 30.833 1.00 78.94 208 PRO A C 1
ATOM 1686 O O . PRO A 1 208 ? -19.667 11.005 29.979 1.00 78.94 208 PRO A O 1
ATOM 1689 N N . ASP A 1 209 ? -19.547 10.142 32.055 1.00 79.75 209 ASP A N 1
ATOM 1690 C CA . ASP A 1 209 ? -20.811 10.734 32.493 1.00 79.75 209 ASP A CA 1
ATOM 1691 C C . ASP A 1 209 ? -20.663 12.267 32.537 1.00 79.75 209 ASP A C 1
ATOM 1693 O O . ASP A 1 209 ? -19.823 12.768 33.289 1.00 79.75 209 ASP A O 1
ATOM 1697 N N . PRO A 1 210 ? -21.453 13.032 31.758 1.00 85.00 210 PRO A N 1
ATOM 1698 C CA . PRO A 1 210 ? -21.371 14.492 31.751 1.00 85.00 210 PRO A CA 1
ATOM 1699 C C . PRO A 1 210 ? -21.718 15.122 33.108 1.00 85.00 210 PRO A C 1
ATOM 1701 O O . PRO A 1 210 ? -21.376 16.279 33.348 1.00 85.00 210 PRO A O 1
ATOM 1704 N N . ASN A 1 211 ? -22.387 14.382 33.994 1.00 87.62 211 ASN A N 1
ATOM 1705 C CA . ASN A 1 211 ? -22.730 14.827 35.340 1.00 87.62 211 ASN A CA 1
ATOM 1706 C C . ASN A 1 211 ? -21.711 14.387 36.396 1.00 87.62 211 ASN A C 1
ATOM 1708 O 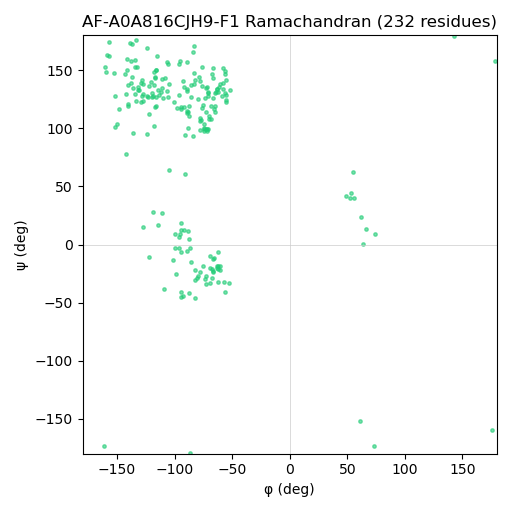O . ASN A 1 211 ? -21.825 14.818 37.547 1.00 87.62 211 ASN A O 1
ATOM 1712 N N . ALA A 1 212 ? -20.724 13.558 36.037 1.00 86.00 212 ALA A N 1
ATOM 1713 C CA . ALA A 1 212 ? -19.680 13.159 36.966 1.00 86.00 212 ALA A CA 1
ATOM 1714 C C . ALA A 1 212 ? -18.855 14.387 37.357 1.00 86.00 212 ALA A C 1
ATOM 1716 O O . ALA A 1 212 ? -18.149 14.989 36.549 1.00 86.00 212 ALA A O 1
ATOM 1717 N N . LYS A 1 213 ? -18.947 14.753 38.632 1.00 87.44 213 LYS A N 1
ATOM 1718 C CA . LYS A 1 213 ? -18.095 15.759 39.255 1.00 87.44 213 LYS A CA 1
ATOM 1719 C C . LYS A 1 213 ? -17.186 15.057 40.240 1.00 87.44 213 LYS A C 1
ATOM 1721 O O . LYS A 1 213 ? -17.607 14.133 40.932 1.00 87.44 213 LYS A O 1
ATOM 1726 N N . LYS A 1 214 ? -15.946 15.526 40.308 1.00 87.62 214 LYS A N 1
ATOM 1727 C CA . LYS A 1 214 ? -15.035 15.142 41.377 1.00 87.62 214 LYS A CA 1
ATOM 1728 C C . LYS A 1 214 ? -15.701 15.451 42.731 1.00 87.62 214 LYS A C 1
ATOM 1730 O O . LYS A 1 214 ? -16.199 16.571 42.883 1.00 87.62 214 LYS A O 1
ATOM 1735 N N . PRO A 1 215 ? -15.763 14.495 43.672 1.00 89.31 215 PRO A N 1
ATOM 1736 C CA . PRO A 1 215 ? -16.287 14.745 45.010 1.00 89.31 215 PRO A CA 1
ATOM 1737 C C . PRO A 1 215 ? -15.547 15.896 45.702 1.00 89.31 215 PRO A C 1
ATOM 1739 O O . PRO A 1 215 ? -14.356 16.100 45.471 1.00 89.31 215 PRO A O 1
ATOM 1742 N N . SER A 1 216 ? -16.249 16.665 46.536 1.00 86.62 216 SER A N 1
ATOM 1743 C CA . SER A 1 216 ? -15.662 17.811 47.250 1.00 86.62 216 SER A CA 1
ATOM 1744 C C . SER A 1 216 ? -14.621 17.410 48.299 1.00 86.62 216 SER A C 1
ATOM 1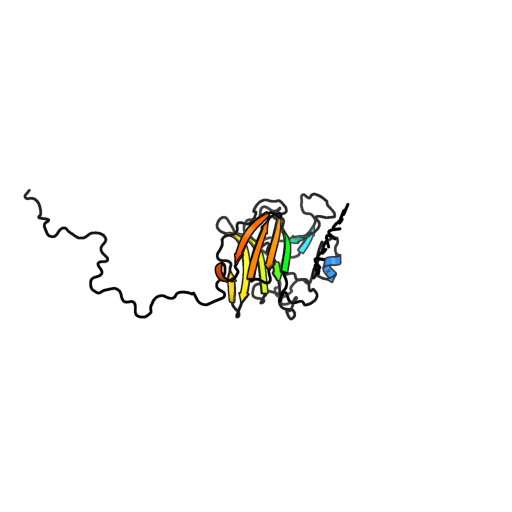746 O O . SER A 1 216 ? -13.813 18.235 48.701 1.00 86.62 216 SER A O 1
ATOM 1748 N N . ASP A 1 217 ? -14.664 16.160 48.748 1.00 86.44 217 ASP A N 1
ATOM 1749 C CA . ASP A 1 217 ? -13.768 15.524 49.714 1.00 86.44 217 ASP A CA 1
ATOM 1750 C C . ASP A 1 217 ? -12.622 14.744 49.046 1.00 86.44 217 ASP A C 1
ATOM 1752 O O . ASP A 1 217 ? -11.889 14.015 49.712 1.00 86.44 217 ASP A O 1
ATOM 1756 N N . TRP A 1 218 ? -12.448 14.880 47.728 1.00 85.50 218 TRP A N 1
ATOM 1757 C CA . TRP A 1 218 ? -11.376 14.202 47.012 1.00 85.50 218 TRP A CA 1
ATOM 1758 C C . TRP A 1 218 ? -10.012 14.827 47.326 1.00 85.50 218 TRP A C 1
ATOM 1760 O O . TRP A 1 218 ? -9.733 15.957 46.923 1.00 85.50 218 TRP A O 1
ATOM 1770 N N . VAL A 1 219 ? -9.144 14.067 47.993 1.00 85.62 219 VAL A N 1
ATOM 1771 C CA . VAL A 1 219 ? -7.759 14.462 48.284 1.00 85.62 219 VAL A CA 1
ATOM 1772 C C . VAL A 1 219 ? -6.858 14.051 47.117 1.00 85.62 219 VAL A C 1
ATOM 1774 O O . VAL A 1 219 ? -6.771 12.873 46.782 1.00 85.62 219 VAL A O 1
ATOM 1777 N N . ASP A 1 220 ? -6.209 15.027 46.479 1.00 84.25 220 ASP A N 1
ATOM 1778 C CA . ASP A 1 220 ? -5.244 14.797 45.387 1.00 84.25 220 ASP A CA 1
ATOM 1779 C C . ASP A 1 220 ? -3.819 14.527 45.871 1.00 84.25 220 ASP A C 1
ATOM 1781 O O . ASP A 1 220 ? -2.961 14.100 45.098 1.00 84.25 220 ASP A O 1
ATOM 1785 N N . GLU A 1 221 ? -3.551 14.820 47.137 1.00 85.38 221 GLU A N 1
ATOM 1786 C CA . GLU A 1 221 ? -2.227 14.707 47.724 1.00 85.38 221 GLU A CA 1
ATOM 1787 C C . GLU A 1 221 ? -1.891 13.234 47.983 1.00 85.38 221 GLU A C 1
ATOM 1789 O O . GLU A 1 221 ? -2.574 12.539 48.731 1.00 85.38 221 GLU A O 1
ATOM 1794 N N . GLU A 1 222 ? -0.811 12.750 47.362 1.00 82.69 222 GLU A N 1
ATOM 1795 C CA . GLU A 1 222 ? -0.316 11.376 47.541 1.00 82.69 222 GLU A CA 1
ATOM 1796 C C . GLU A 1 222 ? 0.209 11.129 48.968 1.00 82.69 222 GLU A C 1
ATOM 1798 O O . GLU A 1 222 ? 0.254 9.993 49.439 1.00 82.69 222 GLU A O 1
ATOM 1803 N N . LYS A 1 223 ? 0.611 12.196 49.667 1.00 86.44 223 LYS A N 1
ATOM 1804 C CA . LYS A 1 223 ? 1.121 12.159 51.038 1.00 86.44 223 LYS A CA 1
ATOM 1805 C C . LYS A 1 223 ? 0.399 13.205 51.870 1.00 86.44 223 LYS A C 1
ATOM 1807 O O . LYS A 1 223 ? 0.292 14.345 51.440 1.00 86.44 223 LYS A O 1
ATOM 1812 N N . ILE A 1 224 ? -0.044 12.798 53.053 1.00 80.75 224 ILE A N 1
ATOM 1813 C CA . ILE A 1 224 ? -0.700 13.655 54.039 1.00 80.75 224 ILE A CA 1
ATOM 1814 C C . ILE A 1 224 ? 0.228 13.727 55.250 1.00 80.75 224 ILE A C 1
ATOM 1816 O O . ILE A 1 224 ? 0.730 12.691 55.694 1.00 80.75 224 ILE A O 1
ATOM 1820 N N . ASP A 1 225 ? 0.464 14.935 55.758 1.00 81.50 225 ASP A N 1
ATOM 1821 C CA . ASP A 1 225 ? 1.243 15.137 56.978 1.00 81.50 225 ASP A CA 1
ATOM 1822 C C . ASP A 1 225 ? 0.526 14.491 58.169 1.00 81.50 225 ASP A C 1
ATOM 1824 O O . ASP A 1 225 ? -0.687 14.643 58.340 1.00 81.50 225 ASP A O 1
ATOM 1828 N N . ASP A 1 226 ? 1.270 13.753 58.996 1.00 82.56 226 ASP A N 1
ATOM 1829 C CA . ASP A 1 226 ? 0.709 13.128 60.190 1.00 82.56 226 ASP A CA 1
ATOM 1830 C C . ASP A 1 226 ? 0.277 14.231 61.174 1.00 82.56 226 ASP A C 1
ATOM 1832 O O . ASP A 1 226 ? 1.121 14.984 61.669 1.00 82.56 226 ASP A O 1
ATOM 1836 N N . PRO A 1 227 ? -1.025 14.344 61.495 1.00 82.44 227 PRO A N 1
ATOM 1837 C CA . PRO A 1 227 ? -1.532 15.397 62.369 1.00 82.44 227 PRO A CA 1
ATOM 1838 C C . PRO A 1 227 ? -1.018 15.287 63.812 1.00 82.44 227 PRO A C 1
ATOM 1840 O O . PRO A 1 227 ? -1.223 16.208 64.604 1.00 82.44 227 PRO A O 1
ATOM 1843 N N . THR A 1 228 ? -0.391 14.167 64.175 1.00 83.12 228 THR A N 1
ATOM 1844 C CA . THR A 1 228 ? 0.217 13.932 65.488 1.00 83.12 228 THR A CA 1
ATOM 1845 C C . THR A 1 228 ? 1.730 14.147 65.505 1.00 83.12 228 THR A C 1
ATOM 1847 O O . THR A 1 228 ? 2.333 14.068 66.579 1.00 83.12 228 THR A O 1
ATOM 1850 N N . ASP A 1 229 ? 2.346 14.462 64.359 1.00 83.25 229 ASP A N 1
ATOM 1851 C CA . ASP A 1 229 ? 3.780 14.718 64.295 1.00 83.25 229 ASP A CA 1
ATOM 1852 C C . ASP A 1 229 ? 4.128 16.046 64.979 1.00 83.25 229 ASP A C 1
ATOM 1854 O O . ASP A 1 229 ? 3.508 17.092 64.769 1.00 83.25 229 ASP A O 1
ATOM 1858 N N . THR A 1 230 ? 5.138 16.004 65.841 1.00 80.44 230 THR A N 1
ATOM 1859 C CA . THR A 1 230 ? 5.634 17.180 66.555 1.00 80.44 230 THR A CA 1
ATOM 1860 C C . THR A 1 230 ? 7.145 17.225 66.445 1.00 80.44 230 THR A C 1
ATOM 1862 O O . THR A 1 230 ? 7.834 16.220 66.605 1.00 80.44 230 THR A O 1
ATOM 1865 N N . LYS A 1 231 ? 7.677 18.421 66.170 1.00 80.06 231 LYS A N 1
ATOM 1866 C CA . LYS A 1 231 ? 9.117 18.627 66.003 1.00 80.06 231 LYS A CA 1
ATOM 1867 C C . LYS A 1 231 ? 9.869 18.125 67.253 1.00 80.06 231 LYS A C 1
ATOM 1869 O O . LYS A 1 231 ? 9.603 18.651 68.337 1.00 80.06 231 LYS A O 1
ATOM 1874 N N . PRO A 1 232 ? 10.826 17.184 67.126 1.00 77.75 232 PRO A N 1
ATOM 1875 C CA . PRO A 1 232 ? 11.594 16.695 68.267 1.00 77.75 232 PRO A CA 1
ATOM 1876 C C . PRO A 1 232 ? 12.334 17.838 68.972 1.00 77.75 232 PRO A C 1
ATOM 1878 O O . PRO A 1 232 ? 12.890 18.722 68.312 1.00 77.75 232 PRO A O 1
ATOM 1881 N N . ALA A 1 233 ? 12.350 17.822 70.308 1.00 75.12 233 ALA A N 1
ATOM 1882 C CA . ALA A 1 233 ? 13.169 18.741 71.092 1.00 75.12 233 ALA A CA 1
ATOM 1883 C C . ALA A 1 233 ? 14.651 18.388 70.879 1.00 75.12 233 ALA A C 1
ATOM 1885 O O . ALA A 1 233 ? 15.053 17.250 71.124 1.00 75.12 233 ALA A O 1
ATOM 1886 N N . GLY A 1 234 ? 15.410 19.347 70.343 1.00 57.97 234 GLY A N 1
ATOM 1887 C CA . GLY A 1 234 ? 16.849 19.223 70.092 1.00 57.97 234 GLY A CA 1
ATOM 1888 C C . GLY A 1 234 ? 17.706 19.426 71.330 1.00 57.97 234 GLY A C 1
ATOM 1889 O O . GLY A 1 234 ? 17.185 19.959 72.336 1.00 57.97 234 GLY A O 1
#

Radius of gyration: 27.47 Å; Cα contacts (8 Å, |Δi|>4): 337; chains: 1; bounding box: 53×84×93 Å

InterPro domains:
  IPR001580 Calreticulin/calnexin [PF00262] (23-233)
  IPR001580 Calreticulin/calnexin [PR00626] (99-117)
  IPR001580 Calreticulin/calnexin [PR00626] (125-141)
  IPR001580 Calreticulin/calnexin [PR00626] (214-227)
  IPR001580 Calreticulin/calnexin [PTHR11073] (9-234)
  IPR013320 Concanavalin A-like lectin/glucanase domain superfamily [SSF49899] (21-218)
  IPR018124 Calreticulin/calnexin, conserved site [PS00803] (97-112)
  IPR018124 Calreticulin/calnexin, conserved site [PS00804] (129-137)

Nearest PDB structures (foldseek):
  3rg0-assembly1_A  TM=9.317E-01  e=2.980E-26  Mus musculus
  3pos-assembly3_C  TM=9.872E-01  e=6.256E-25  Homo sapiens
  3pow-assembly1_A  TM=9.981E-01  e=9.820E-25  Homo sapiens
  3pos-assembly2_B  TM=9.953E-01  e=7.838E-25  Homo sapiens
  3pos-assembly1_A  TM=9.993E-01  e=1.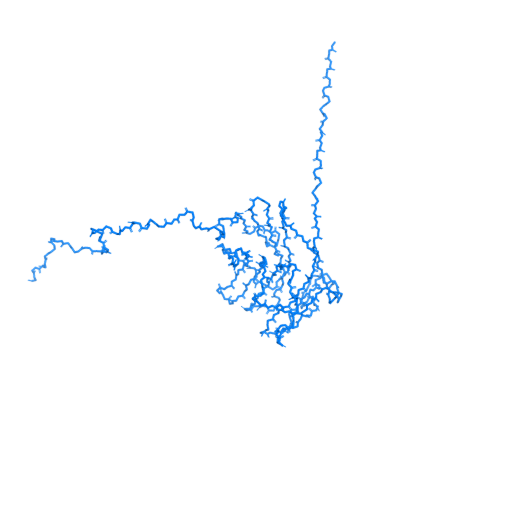631E-24  Homo sapiens

Organism: NCBI:txid392033

Secondary structure (DSSP, 8-state):
----------------------------SGGGGGTEEE--SSTTBPPEEEE--SS-S-TTTT-EEEE-STT-B--EEE-------TTS-EEEEEEEE-TT--SEEE--EEE--TT--STT--TTS--SEEEEEEEETTTEEEEEEEEEETTEEEEPSS--BPP-SSSEEEEEEEE-TTSEEEEEETTEEEEEEEHHHHS--SS-S----TT----TT----S----TT--PPP-

pLDDT: mean 90.61, std 13.0, range [39.88, 98.88]

Mean predicted aligned error: 9.48 Å